Protein AF-A0A7V2ICQ8-F1 (afdb_monomer)

Nearest PDB structures (foldseek):
  8wki-assembly1_w  TM=7.308E-01  e=1.910E-14  Salmonella enterica subsp. enterica serovar Typhimurium str. LT2
  7nvg-assembly1_l2  TM=7.546E-01  e=3.759E-14  Salmonella enterica subsp. enterica serovar Typhimurium
  7nvg-assembly1_q2  TM=7.175E-01  e=5.114E-14  Salmonella enterica subsp. enterica serovar Typhimurium
  7cgo-assembly1_R  TM=7.207E-01  e=1.752E-13  Salmonella enterica subsp. enterica serovar Typhimurium str. LT2
  7cbm-assembly1_S  TM=7.337E-01  e=1.817E-12  Salmonella enterica subsp. enterica serovar Typhimurium str. LT2

Secondary structure (DSSP, 8-state):
-HHHHHHHHHHHHHHHHHHHHHHHHHHHTTTSTT---EEE--HHHHHHHTS---TT-TT-PPP------EEE------EEE---TTBEEEESS-EEEEEEBTEEEEE---BEEE-TTSBEEETTSPBBBBTTSSB-B--SSS-EEE-TTSEEEETTEEEEEB-EE---GGGEEE-STTEEEEPTT--------EEEETEEEPPS--HHHHHHHHHHHHHHHHHHHHHHHHHHHHHHHHHHHHHHHHSS--

Mean predicted aligned error: 10.15 Å

Sequence (250 aa):
MLTVGWAFAASAMHRQAERLDAIAHNLANAATTGFKAAGVAFDALLASAIVPASLGDAGGAPPRVLAARTAIDLRPGPILATGRPLDAAIEGPGFFVVAGPRGPELTRAGAFTRDAQGRLVTLDGLPVLGEDRQPVALPPAGEVRLAADGAVLGDGAPVARLLLVDVPVGRLRRTEAARFRPAPGTALGPAPVRLIPGALEGANVNPVLALVELIDALRIYEAAQRAVRQIDDTVGRAIHDVGRLTGGSA

Foldseek 3Di:
DVVLVVVVLVLVLVVLVVLLVQLVLLLVQQFPFQFWGFAQPPPVVVVLVPPPPPPPDPPDDRRPSPPRDRFTHPPFFDKFFQQDQQAKAWDDAKFWWWQDPVGIKTFRWRQWDADPQQFIADPVRTFTAFQVRDGHHHDPDADWGAAFQQFIDGNRHGDTGTQMAGDDRVQWDDDDGRMTDGHPPDDRHHDRITMDGSITTGYPGDNVVSVVSSVVSVVVSVVSVVVVVVVVVVVVVVVVVVVVVVVPDD

Solvent-accessible surface area (backbone atoms only — not comparable to full-atom values): 13824 Å² total; per-residue (Å²): 111,71,72,57,55,52,50,52,51,51,52,53,52,49,54,47,49,54,50,45,51,34,36,51,53,32,45,77,34,28,83,35,53,20,19,56,31,55,39,78,54,61,74,65,55,58,62,60,69,65,52,73,77,71,92,79,62,102,74,75,70,75,82,80,79,74,76,74,58,71,35,73,44,80,67,81,35,58,75,44,81,69,72,41,43,52,21,30,16,69,56,75,74,56,28,45,35,27,54,42,100,89,46,72,28,35,26,42,50,27,57,44,45,74,48,99,86,33,28,38,15,37,85,87,66,36,33,31,24,19,71,87,72,41,68,33,69,48,72,96,67,75,59,58,35,48,39,44,79,37,34,33,23,46,75,82,43,79,73,48,40,53,25,30,29,68,76,62,67,94,42,54,39,81,73,55,95,42,29,27,32,66,42,90,91,63,82,86,53,81,42,101,42,40,37,41,52,18,16,33,26,31,20,53,38,58,52,70,60,33,50,52,52,41,52,53,45,47,53,51,48,53,51,51,52,51,51,53,51,52,50,50,56,51,52,53,49,55,52,52,56,54,54,56,68,69,71,70,81,124

Radius of gyration: 25.82 Å; Cα contacts (8 Å, |Δi|>4): 438; chains: 1; bounding box: 77×41×71 Å

Structure (mmCIF, N/CA/C/O backbone):
data_AF-A0A7V2ICQ8-F1
#
_entry.id   AF-A0A7V2ICQ8-F1
#
loop_
_atom_site.group_PDB
_atom_site.id
_atom_site.type_symbol
_atom_site.label_atom_id
_atom_site.label_alt_id
_atom_site.label_comp_id
_atom_site.label_asym_id
_atom_site.label_entity_id
_atom_site.label_seq_id
_atom_site.pdbx_PDB_ins_code
_atom_site.Cartn_x
_atom_site.Cartn_y
_atom_site.Cartn_z
_atom_site.occupancy
_atom_site.B_iso_or_equiv
_atom_site.auth_seq_id
_atom_site.auth_comp_id
_atom_site.auth_asym_id
_atom_site.auth_atom_id
_atom_site.pdbx_PDB_model_num
ATOM 1 N N . MET A 1 1 ? 27.427 15.909 -35.708 1.00 45.38 1 MET A N 1
ATOM 2 C CA . MET A 1 1 ? 26.686 14.642 -35.923 1.00 45.38 1 MET A CA 1
ATOM 3 C C . MET A 1 1 ? 27.074 13.543 -34.928 1.00 45.38 1 MET A C 1
ATOM 5 O O . MET A 1 1 ? 26.168 12.964 -34.348 1.00 45.38 1 MET A O 1
ATOM 9 N N . LEU A 1 2 ? 28.364 13.285 -34.659 1.00 50.66 2 LEU A N 1
ATOM 10 C CA . LEU A 1 2 ? 28.815 12.224 -33.729 1.00 50.66 2 LEU A CA 1
ATOM 11 C C . LEU A 1 2 ? 28.329 12.384 -32.272 1.00 50.66 2 LEU A C 1
ATOM 13 O O . LEU A 1 2 ? 27.875 11.419 -31.667 1.00 50.66 2 LEU A O 1
ATOM 17 N N . THR A 1 3 ? 28.331 13.607 -31.736 1.00 54.56 3 THR A N 1
ATOM 18 C CA . THR A 1 3 ? 27.832 13.915 -30.379 1.00 54.56 3 THR A CA 1
ATOM 19 C C . THR A 1 3 ? 26.330 13.681 -30.219 1.00 54.56 3 THR A C 1
ATOM 21 O O . THR A 1 3 ? 25.869 13.282 -29.154 1.00 54.56 3 THR A O 1
ATOM 24 N N . VAL A 1 4 ? 25.566 13.883 -31.294 1.00 57.19 4 VAL A N 1
ATOM 25 C CA . VAL A 1 4 ? 24.113 13.691 -31.311 1.00 57.19 4 VAL A CA 1
ATOM 26 C C . VAL A 1 4 ? 23.770 12.196 -31.287 1.00 57.19 4 VAL A C 1
ATOM 28 O O . VAL A 1 4 ? 22.923 11.786 -30.500 1.00 57.19 4 VAL A O 1
ATOM 31 N N . GLY A 1 5 ? 24.475 11.362 -32.065 1.00 60.75 5 GLY A N 1
ATOM 32 C CA . GLY A 1 5 ? 24.283 9.903 -32.067 1.00 60.75 5 GLY A CA 1
ATOM 33 C C . GLY A 1 5 ? 24.596 9.244 -30.718 1.00 60.75 5 GLY A C 1
ATOM 34 O O . GLY A 1 5 ? 23.808 8.436 -30.228 1.00 60.75 5 GLY A O 1
ATOM 35 N N . TRP A 1 6 ? 25.691 9.654 -30.072 1.00 66.44 6 TRP A N 1
ATOM 36 C CA . TRP A 1 6 ? 26.054 9.202 -28.723 1.00 66.44 6 TRP A CA 1
ATOM 37 C C . TRP A 1 6 ? 25.036 9.645 -27.660 1.00 66.44 6 TRP A C 1
ATOM 39 O O . TRP A 1 6 ? 24.640 8.843 -26.816 1.00 66.44 6 TRP A O 1
ATOM 49 N N . ALA A 1 7 ? 24.544 10.888 -27.727 1.00 66.81 7 ALA A N 1
ATOM 50 C CA . ALA A 1 7 ? 23.515 11.387 -26.813 1.00 66.81 7 ALA A CA 1
ATOM 51 C C . ALA A 1 7 ? 22.184 10.627 -26.955 1.00 66.81 7 ALA A C 1
ATOM 53 O O . ALA A 1 7 ? 21.539 10.315 -25.951 1.00 66.81 7 ALA A O 1
ATOM 54 N N . PHE A 1 8 ? 21.786 10.276 -28.183 1.00 68.81 8 PHE A N 1
ATOM 55 C CA . PHE A 1 8 ? 20.618 9.428 -28.429 1.00 68.81 8 PHE A CA 1
ATOM 56 C C . PHE A 1 8 ? 20.800 8.015 -27.865 1.00 68.81 8 PHE A C 1
ATOM 58 O O . PHE A 1 8 ? 19.900 7.519 -27.184 1.00 68.81 8 PHE A O 1
ATOM 65 N N . ALA A 1 9 ? 21.957 7.387 -28.096 1.00 69.75 9 ALA A N 1
ATOM 66 C CA . ALA A 1 9 ? 22.265 6.057 -27.571 1.00 69.75 9 ALA A CA 1
ATOM 67 C C . ALA A 1 9 ? 22.290 6.037 -26.032 1.00 69.75 9 ALA A C 1
ATOM 69 O O . ALA A 1 9 ? 21.641 5.189 -25.418 1.00 69.75 9 ALA A O 1
ATOM 70 N N . ALA A 1 10 ? 22.942 7.020 -25.404 1.00 73.50 10 ALA A N 1
ATOM 71 C CA . ALA A 1 10 ? 22.990 7.164 -23.949 1.00 73.50 10 ALA A CA 1
ATOM 72 C C . ALA A 1 10 ? 21.592 7.376 -23.345 1.00 73.50 10 ALA A C 1
ATOM 74 O O . ALA A 1 10 ? 21.234 6.737 -22.357 1.00 73.50 10 ALA A O 1
ATOM 75 N N . SER A 1 11 ? 20.760 8.206 -23.980 1.00 73.81 11 SER A N 1
ATOM 76 C CA . SER A 1 11 ? 19.376 8.444 -23.546 1.00 73.81 11 SER A CA 1
ATOM 77 C C . SER A 1 11 ? 18.497 7.200 -23.699 1.00 73.81 11 SER A C 1
ATOM 79 O O . SER A 1 11 ? 17.649 6.923 -22.852 1.00 73.81 11 SER A O 1
ATOM 81 N N . ALA A 1 12 ? 18.685 6.423 -24.769 1.00 73.75 12 ALA A N 1
ATOM 82 C CA . ALA A 1 12 ? 17.980 5.161 -24.972 1.00 73.75 12 ALA A CA 1
ATOM 83 C C . ALA A 1 12 ? 18.378 4.113 -23.921 1.00 73.75 12 ALA A C 1
ATOM 85 O O . ALA A 1 12 ? 17.499 3.485 -23.333 1.00 73.75 12 ALA A O 1
ATOM 86 N N . MET A 1 13 ? 19.675 3.978 -23.631 1.00 78.50 13 MET A N 1
ATOM 87 C CA . MET A 1 13 ? 20.171 3.093 -22.573 1.00 78.50 13 MET A CA 1
ATOM 88 C C . MET A 1 13 ? 19.678 3.509 -21.188 1.00 78.50 13 MET A C 1
ATOM 90 O O . MET A 1 13 ? 19.287 2.647 -20.406 1.00 78.50 13 MET A O 1
ATOM 94 N N . HIS A 1 14 ? 19.655 4.810 -20.894 1.00 80.56 14 HIS A N 1
ATOM 95 C CA . HIS A 1 14 ? 19.148 5.323 -19.624 1.00 80.56 14 HIS A CA 1
ATOM 96 C C . HIS A 1 14 ? 17.669 4.974 -19.424 1.00 80.56 14 HIS A C 1
ATOM 98 O O . HIS A 1 14 ? 17.311 4.415 -18.395 1.00 80.56 14 HIS A O 1
ATOM 104 N N . ARG A 1 15 ? 16.825 5.179 -20.442 1.00 77.06 15 ARG A N 1
ATOM 105 C CA . ARG A 1 15 ? 15.405 4.783 -20.382 1.00 77.06 15 ARG A CA 1
ATOM 106 C C . ARG A 1 15 ? 15.214 3.277 -20.228 1.00 77.06 15 ARG A C 1
ATOM 108 O O . ARG A 1 15 ? 14.290 2.838 -19.549 1.00 77.06 15 ARG A O 1
ATOM 115 N N . GLN A 1 16 ? 16.071 2.479 -20.860 1.00 81.94 16 GLN A N 1
ATOM 116 C CA . GLN A 1 16 ? 16.021 1.030 -20.696 1.00 81.94 16 GLN A CA 1
ATOM 117 C C . GLN A 1 16 ? 16.410 0.612 -19.272 1.00 81.94 16 GLN A C 1
ATOM 119 O O . GLN A 1 16 ? 15.789 -0.299 -18.729 1.00 81.94 16 GLN A O 1
ATOM 124 N N . ALA A 1 17 ? 17.374 1.298 -18.653 1.00 83.44 17 ALA A N 1
ATOM 125 C CA . ALA A 1 17 ? 17.716 1.104 -17.246 1.00 83.44 17 ALA A CA 1
ATOM 126 C C . ALA A 1 17 ? 16.549 1.495 -16.321 1.00 83.44 17 ALA A C 1
ATOM 128 O O . ALA A 1 17 ? 16.153 0.692 -15.487 1.00 83.44 17 ALA A O 1
ATOM 129 N N . GLU A 1 18 ? 15.902 2.646 -16.540 1.00 83.69 18 GLU A N 1
ATOM 130 C CA . GLU A 1 18 ? 14.709 3.043 -15.771 1.00 83.69 18 GLU A CA 1
ATOM 131 C C . GLU A 1 18 ? 13.569 2.016 -15.889 1.00 83.69 18 GLU A C 1
ATOM 133 O O . GLU A 1 18 ? 12.876 1.716 -14.914 1.00 83.69 18 GLU A O 1
ATOM 138 N N . ARG A 1 19 ? 13.369 1.450 -17.087 1.00 83.44 19 ARG A N 1
ATOM 139 C CA . ARG A 1 19 ? 12.388 0.380 -17.309 1.00 83.44 19 ARG A CA 1
ATOM 140 C C . ARG A 1 19 ? 12.758 -0.889 -16.543 1.00 83.44 19 ARG A C 1
ATOM 142 O O . ARG A 1 19 ? 11.877 -1.489 -15.932 1.00 83.44 19 ARG A O 1
ATOM 149 N N . LEU A 1 20 ? 14.026 -1.297 -16.587 1.00 87.44 20 LEU A N 1
ATOM 150 C CA . LEU A 1 20 ? 14.530 -2.439 -15.823 1.00 87.44 20 LEU A CA 1
ATOM 151 C C . LEU A 1 20 ? 14.295 -2.247 -14.324 1.00 87.44 20 LEU A C 1
ATOM 153 O O . LEU A 1 20 ? 13.741 -3.139 -13.682 1.00 87.44 20 LEU A O 1
ATOM 157 N N . ASP A 1 21 ? 14.626 -1.070 -13.799 1.00 87.00 21 ASP A N 1
ATOM 158 C CA . ASP A 1 21 ? 14.436 -0.725 -12.391 1.00 87.00 21 ASP A CA 1
ATOM 159 C C . ASP A 1 21 ? 12.955 -0.772 -11.996 1.00 87.00 21 ASP A C 1
ATOM 161 O O . ASP A 1 21 ? 12.608 -1.322 -10.950 1.00 87.00 21 ASP A O 1
ATOM 165 N N . ALA A 1 22 ? 12.056 -0.262 -12.845 1.00 86.50 22 ALA A N 1
ATOM 166 C CA . ALA A 1 22 ? 10.616 -0.314 -12.596 1.00 86.50 22 ALA A CA 1
ATOM 167 C C . ALA A 1 22 ? 10.082 -1.757 -12.546 1.00 86.50 22 ALA A C 1
ATOM 169 O O . ALA A 1 22 ? 9.317 -2.098 -11.641 1.00 86.50 22 ALA A O 1
ATOM 170 N N . ILE A 1 23 ? 10.501 -2.619 -13.479 1.00 87.75 23 ILE A N 1
ATOM 171 C CA . ILE A 1 23 ? 10.084 -4.029 -13.509 1.00 87.75 23 ILE A CA 1
ATOM 172 C C . ILE A 1 23 ? 10.651 -4.780 -12.299 1.00 87.75 23 ILE A C 1
ATOM 174 O O . ILE A 1 23 ? 9.912 -5.496 -11.623 1.00 87.75 23 ILE A O 1
ATOM 178 N N . ALA A 1 24 ? 11.934 -4.585 -11.984 1.00 89.94 24 ALA A N 1
ATOM 179 C CA . ALA A 1 24 ? 12.574 -5.193 -10.821 1.00 89.94 24 ALA A CA 1
ATOM 180 C C . ALA A 1 24 ? 11.885 -4.766 -9.517 1.00 89.94 24 ALA A C 1
ATOM 182 O O . ALA A 1 24 ? 11.598 -5.604 -8.661 1.00 89.94 24 ALA A O 1
ATOM 183 N N . HIS A 1 25 ? 11.544 -3.481 -9.389 1.00 89.31 25 HIS A N 1
ATOM 184 C CA . HIS A 1 25 ? 10.807 -2.959 -8.243 1.00 89.31 25 HIS A CA 1
ATOM 185 C C . HIS A 1 25 ? 9.403 -3.567 -8.126 1.00 89.31 25 HIS A C 1
ATOM 187 O O . HIS A 1 25 ? 8.989 -3.935 -7.025 1.00 89.31 25 HIS A O 1
ATOM 193 N N . ASN A 1 26 ? 8.684 -3.712 -9.243 1.00 91.31 26 ASN A N 1
ATOM 194 C CA . ASN A 1 26 ? 7.378 -4.371 -9.267 1.00 91.31 26 ASN A CA 1
ATOM 195 C C . ASN A 1 26 ? 7.484 -5.834 -8.834 1.00 91.31 26 ASN A C 1
ATOM 197 O O . ASN A 1 26 ? 6.716 -6.273 -7.983 1.00 91.31 26 ASN A O 1
ATOM 201 N N . LEU A 1 27 ? 8.452 -6.572 -9.381 1.00 91.44 27 LEU A N 1
ATOM 202 C CA . LEU A 1 27 ? 8.678 -7.977 -9.057 1.00 91.44 27 LEU A CA 1
ATOM 203 C C . LEU A 1 27 ? 9.023 -8.170 -7.575 1.00 91.44 27 LEU A C 1
ATOM 205 O O . LEU A 1 27 ? 8.429 -9.021 -6.917 1.00 91.44 27 LEU A O 1
ATOM 209 N N . ALA A 1 28 ? 9.922 -7.344 -7.033 1.00 91.31 28 ALA A N 1
ATOM 210 C CA . ALA A 1 28 ? 10.310 -7.387 -5.624 1.00 91.31 28 ALA A CA 1
ATOM 211 C C . ALA A 1 28 ? 9.129 -7.133 -4.671 1.00 91.31 28 ALA A C 1
ATOM 213 O O . ALA A 1 28 ? 9.138 -7.611 -3.541 1.00 91.31 28 ALA A O 1
ATOM 214 N N . ASN A 1 29 ? 8.105 -6.408 -5.130 1.00 91.44 29 ASN A N 1
ATOM 215 C CA . ASN A 1 29 ? 6.920 -6.072 -4.345 1.00 91.44 29 ASN A CA 1
ATOM 216 C C . ASN A 1 29 ? 5.650 -6.814 -4.791 1.00 91.44 29 ASN A C 1
ATOM 218 O O . ASN A 1 29 ? 4.554 -6.469 -4.353 1.00 91.44 29 ASN A O 1
ATOM 222 N N . ALA A 1 30 ? 5.766 -7.851 -5.625 1.00 91.31 30 ALA A N 1
ATOM 223 C CA . ALA A 1 30 ? 4.610 -8.597 -6.128 1.00 91.31 30 ALA A CA 1
ATOM 224 C C . ALA A 1 30 ? 3.848 -9.361 -5.027 1.00 91.31 30 ALA A C 1
ATOM 226 O O . ALA A 1 30 ? 2.682 -9.698 -5.205 1.00 91.31 30 ALA A O 1
ATOM 227 N N . ALA A 1 31 ? 4.487 -9.609 -3.880 1.00 89.88 31 ALA A N 1
ATOM 228 C CA . ALA A 1 31 ? 3.857 -10.194 -2.695 1.00 89.88 31 ALA A CA 1
ATOM 229 C C . ALA A 1 31 ? 3.490 -9.150 -1.621 1.00 89.88 31 ALA A C 1
ATOM 231 O O . ALA A 1 31 ? 2.945 -9.505 -0.578 1.00 89.88 31 ALA A O 1
ATOM 232 N N . THR A 1 32 ? 3.785 -7.867 -1.850 1.00 91.50 32 THR A N 1
ATOM 233 C CA . THR A 1 32 ? 3.549 -6.804 -0.869 1.00 91.50 32 THR A CA 1
ATOM 234 C C . THR A 1 32 ? 2.087 -6.366 -0.910 1.00 91.50 32 THR A C 1
ATOM 236 O O . THR A 1 32 ? 1.594 -5.864 -1.922 1.00 91.50 32 THR A O 1
ATOM 239 N N . THR A 1 33 ? 1.388 -6.516 0.215 1.00 92.38 33 THR A N 1
ATOM 240 C CA . THR A 1 33 ? 0.003 -6.061 0.389 1.00 92.38 33 THR A CA 1
ATOM 241 C C . THR A 1 33 ? -0.148 -4.583 0.024 1.00 92.38 33 THR A C 1
ATOM 243 O O . THR A 1 33 ? 0.637 -3.737 0.449 1.00 92.38 33 THR A O 1
ATOM 246 N N . GLY A 1 34 ? -1.169 -4.259 -0.765 1.00 91.38 34 GLY A N 1
ATOM 247 C CA . GLY A 1 34 ? -1.486 -2.902 -1.197 1.00 91.38 34 GLY A CA 1
ATOM 248 C C . GLY A 1 34 ? -0.493 -2.308 -2.198 1.00 91.38 34 GLY A C 1
ATOM 249 O O . GLY A 1 34 ? -0.589 -1.123 -2.521 1.00 91.38 34 GLY A O 1
ATOM 250 N N . PHE A 1 35 ? 0.473 -3.078 -2.705 1.00 93.94 35 PHE A N 1
ATOM 251 C CA . PHE A 1 35 ? 1.416 -2.547 -3.677 1.00 93.94 35 PHE A CA 1
ATOM 252 C C . PHE A 1 35 ? 0.734 -2.246 -5.017 1.00 93.94 35 PHE A C 1
ATOM 254 O O . PHE A 1 35 ? -0.009 -3.053 -5.576 1.00 93.94 35 PHE A O 1
ATOM 261 N N . LYS A 1 36 ? 1.022 -1.055 -5.544 1.00 92.62 36 LYS A N 1
ATOM 262 C CA . LYS A 1 36 ? 0.589 -0.611 -6.870 1.00 92.62 36 LYS A CA 1
ATOM 263 C C . LYS A 1 36 ? 1.768 -0.607 -7.817 1.00 92.62 36 LYS A C 1
ATOM 265 O O . LYS A 1 36 ? 2.793 -0.032 -7.467 1.00 92.62 36 LYS A O 1
ATOM 270 N N . ALA A 1 37 ? 1.619 -1.194 -8.993 1.00 89.25 37 ALA A N 1
ATOM 271 C CA . ALA A 1 37 ? 2.664 -1.300 -9.988 1.00 89.25 37 ALA A CA 1
ATOM 272 C C . ALA A 1 37 ? 3.134 0.087 -10.434 1.00 89.25 37 ALA A C 1
ATOM 274 O O . ALA A 1 37 ? 2.356 1.036 -10.581 1.00 89.25 37 ALA A O 1
ATOM 275 N N . ALA A 1 38 ? 4.437 0.199 -10.634 1.00 83.56 38 ALA A N 1
ATOM 276 C CA . ALA A 1 38 ? 5.059 1.287 -11.353 1.00 83.56 38 ALA A CA 1
ATOM 277 C C . ALA A 1 38 ? 4.999 0.957 -12.854 1.00 83.56 38 ALA A C 1
ATOM 279 O O . ALA A 1 38 ? 5.623 0.003 -13.312 1.00 83.56 38 ALA A O 1
ATOM 280 N N . GLY A 1 39 ? 4.216 1.715 -13.614 1.00 71.12 39 GLY A N 1
ATOM 281 C CA . GLY A 1 39 ? 4.184 1.657 -15.070 1.00 71.12 39 GLY A CA 1
ATOM 282 C C . GLY A 1 39 ? 5.167 2.650 -15.688 1.00 71.12 39 GLY A C 1
ATOM 283 O O . GLY A 1 39 ? 5.411 3.729 -15.147 1.00 71.12 39 GLY A O 1
ATOM 284 N N . VAL A 1 40 ? 5.702 2.325 -16.861 1.00 56.00 40 VAL A N 1
ATOM 285 C CA . VAL A 1 40 ? 6.386 3.306 -17.711 1.00 56.00 40 VAL A CA 1
ATOM 286 C C . VAL A 1 40 ? 5.321 3.910 -18.622 1.00 56.00 40 VAL A C 1
ATOM 288 O O . VAL A 1 40 ? 4.799 3.216 -19.490 1.00 56.00 40 VAL A O 1
ATOM 291 N N . ALA A 1 41 ? 4.951 5.178 -18.417 1.00 51.03 41 ALA A N 1
ATOM 292 C CA . ALA A 1 41 ? 4.029 5.863 -19.321 1.00 51.03 41 ALA A CA 1
ATOM 293 C C . ALA A 1 41 ? 4.712 6.061 -20.685 1.00 51.03 41 ALA A C 1
ATOM 295 O O . ALA A 1 41 ? 5.458 7.018 -20.889 1.00 51.03 41 ALA A O 1
ATOM 296 N N . PHE A 1 42 ? 4.488 5.127 -21.609 1.00 44.47 42 PHE A N 1
ATOM 297 C CA . PHE A 1 42 ? 5.054 5.170 -22.959 1.00 44.47 42 PHE A CA 1
ATOM 298 C C . PHE A 1 42 ? 4.351 6.204 -23.861 1.00 44.47 42 PHE A C 1
ATOM 300 O O . PHE A 1 42 ? 4.954 6.692 -24.818 1.00 44.47 42 PHE A O 1
ATOM 307 N N . ASP A 1 43 ? 3.123 6.602 -23.514 1.00 39.75 43 ASP A N 1
ATOM 308 C CA . ASP A 1 43 ? 2.257 7.435 -24.362 1.00 39.75 43 ASP A CA 1
ATOM 309 C C . ASP A 1 43 ? 2.779 8.862 -24.593 1.00 39.75 43 ASP A C 1
ATOM 311 O O . ASP A 1 43 ? 2.554 9.445 -25.652 1.00 39.75 43 ASP A O 1
ATOM 315 N N . ALA A 1 44 ? 3.538 9.433 -23.653 1.00 36.84 44 ALA A N 1
ATOM 316 C CA . ALA A 1 44 ? 4.051 10.797 -23.807 1.00 36.84 44 ALA A CA 1
ATOM 317 C C . ALA A 1 44 ? 5.282 10.882 -24.729 1.00 36.84 44 ALA A C 1
ATOM 319 O O . ALA A 1 44 ? 5.525 11.920 -25.341 1.00 36.84 44 ALA A O 1
ATOM 320 N N . LEU A 1 45 ? 6.058 9.799 -24.840 1.00 38.28 45 LEU A N 1
ATOM 321 C CA . LEU A 1 45 ? 7.343 9.812 -25.541 1.00 38.28 45 LEU A CA 1
ATOM 322 C C . LEU A 1 45 ? 7.202 9.642 -27.051 1.00 38.28 45 LEU A C 1
ATOM 324 O O . LEU A 1 45 ? 7.985 10.235 -27.791 1.00 38.28 45 LEU A O 1
ATOM 328 N N . LEU A 1 46 ? 6.205 8.883 -27.515 1.00 36.94 46 LEU A N 1
ATOM 329 C CA . LEU A 1 46 ? 5.947 8.741 -28.947 1.00 36.94 46 LEU A CA 1
ATOM 330 C C . LEU A 1 46 ? 5.350 10.039 -29.515 1.00 36.94 46 LEU A C 1
ATOM 332 O O . LEU A 1 46 ? 5.822 10.527 -30.535 1.00 36.94 46 LEU A O 1
ATOM 336 N N . ALA A 1 47 ? 4.425 10.682 -28.794 1.00 34.38 47 ALA A N 1
ATOM 337 C CA . ALA A 1 47 ? 3.870 11.978 -29.192 1.00 34.38 47 ALA A CA 1
ATOM 338 C C . ALA A 1 47 ? 4.923 13.106 -29.210 1.00 34.38 47 ALA A C 1
ATOM 340 O O . ALA A 1 47 ? 4.888 13.960 -30.092 1.00 34.38 47 ALA A O 1
ATOM 341 N N . SER A 1 48 ? 5.898 13.100 -28.289 1.00 38.09 48 SER A N 1
ATOM 342 C CA . SER A 1 48 ? 6.984 14.093 -28.280 1.00 38.09 48 SER A CA 1
ATOM 343 C C . SER A 1 48 ? 8.129 13.786 -29.245 1.00 38.09 48 SER A C 1
ATOM 345 O O . SER A 1 48 ? 8.819 14.704 -29.676 1.00 38.09 48 SER A O 1
ATOM 347 N N . ALA A 1 49 ? 8.362 12.509 -29.569 1.00 40.72 49 ALA A N 1
ATOM 348 C CA . ALA A 1 49 ? 9.332 12.105 -30.589 1.00 40.72 49 ALA A CA 1
ATOM 349 C C . ALA A 1 49 ? 8.795 12.320 -32.016 1.00 40.72 49 ALA A C 1
ATOM 351 O O . ALA A 1 49 ? 9.586 12.416 -32.949 1.00 40.72 49 ALA A O 1
ATOM 352 N N . ILE A 1 50 ? 7.467 12.428 -32.172 1.00 35.47 50 ILE A N 1
ATOM 353 C CA . ILE A 1 50 ? 6.769 12.765 -33.423 1.00 35.47 50 ILE A CA 1
ATOM 354 C C . ILE A 1 50 ? 6.388 14.260 -33.472 1.00 35.47 50 ILE A C 1
ATOM 356 O O . ILE A 1 50 ? 5.582 14.670 -34.298 1.00 35.47 50 ILE A O 1
ATOM 360 N N . VAL A 1 51 ? 6.980 15.130 -32.646 1.00 33.50 51 VAL A N 1
ATOM 361 C CA . VAL A 1 51 ? 7.101 16.531 -33.076 1.00 33.50 51 VAL A CA 1
ATOM 362 C C . VAL A 1 51 ? 8.296 16.538 -34.021 1.00 33.50 51 VAL A C 1
ATOM 364 O O . VAL A 1 51 ? 9.421 16.363 -33.543 1.00 33.50 51 VAL A O 1
ATOM 367 N N . PRO A 1 52 ? 8.108 16.676 -35.348 1.00 33.91 52 PRO A N 1
ATOM 368 C CA . PRO A 1 52 ? 9.248 16.825 -36.225 1.00 33.91 52 PRO A CA 1
ATOM 369 C C . PRO A 1 52 ? 9.960 18.082 -35.741 1.00 33.91 52 PRO A C 1
ATOM 371 O O . PRO A 1 52 ? 9.351 19.152 -35.661 1.00 33.91 52 PRO A O 1
ATOM 374 N N . ALA A 1 53 ? 11.238 17.959 -35.388 1.00 38.41 53 ALA A N 1
ATOM 375 C CA . ALA A 1 53 ? 12.103 19.120 -35.402 1.00 38.41 53 ALA A CA 1
ATOM 376 C C . ALA A 1 53 ? 11.923 19.730 -36.794 1.00 38.41 53 ALA A C 1
ATOM 378 O O . ALA A 1 53 ? 12.279 19.100 -37.790 1.00 38.41 53 ALA A O 1
ATOM 379 N N . SER A 1 54 ? 11.261 20.887 -36.861 1.00 33.59 54 SER A N 1
ATOM 380 C CA . SER A 1 54 ? 11.192 21.684 -38.075 1.00 33.59 54 SER A CA 1
ATOM 381 C C . SER A 1 54 ? 12.624 21.806 -38.585 1.00 33.59 54 SER A C 1
ATOM 383 O O . SER A 1 54 ? 13.482 22.382 -37.912 1.00 33.59 54 SER A O 1
ATOM 385 N N . LEU A 1 55 ? 12.903 21.158 -39.716 1.00 38.31 55 LEU A N 1
ATOM 386 C CA . LEU A 1 55 ? 14.167 21.230 -40.438 1.00 38.31 55 LEU A CA 1
ATOM 387 C C . LEU A 1 55 ? 14.276 22.642 -41.026 1.00 38.31 55 LEU A C 1
ATOM 389 O O . LEU A 1 55 ? 14.059 22.835 -42.218 1.00 38.31 55 LEU A O 1
ATOM 393 N N . GLY A 1 56 ? 14.512 23.638 -40.173 1.00 35.41 56 GLY A N 1
ATOM 394 C CA . GLY A 1 56 ? 14.417 25.038 -40.574 1.00 35.41 56 GLY A CA 1
ATOM 395 C C . GLY A 1 56 ? 15.286 26.025 -39.806 1.00 35.41 56 GLY A C 1
ATOM 396 O O . GLY A 1 56 ? 15.583 27.064 -40.376 1.00 35.41 56 GLY A O 1
ATOM 397 N N . ASP A 1 57 ? 15.755 25.724 -38.590 1.00 32.81 57 ASP A N 1
ATOM 398 C CA . ASP A 1 57 ? 16.584 26.684 -37.849 1.00 32.81 57 ASP A CA 1
ATOM 399 C C . ASP A 1 57 ? 17.910 26.084 -37.380 1.00 32.81 57 ASP A C 1
ATOM 401 O O . ASP A 1 57 ? 17.981 25.143 -36.581 1.00 32.81 57 ASP A O 1
ATOM 405 N N . ALA A 1 58 ? 18.989 26.664 -37.904 1.00 39.38 58 ALA A N 1
ATOM 406 C CA . ALA A 1 58 ? 20.375 26.396 -37.559 1.00 39.38 58 ALA A CA 1
ATOM 407 C C . ALA A 1 58 ? 20.688 26.925 -36.145 1.00 39.38 58 ALA A C 1
ATOM 409 O O . ALA A 1 58 ? 21.379 27.921 -35.965 1.00 39.38 58 ALA A O 1
ATOM 410 N N . GLY A 1 59 ? 20.159 26.241 -35.131 1.00 37.59 59 GLY A N 1
ATOM 411 C CA . GLY A 1 59 ? 20.403 26.529 -33.713 1.00 37.59 59 GLY A CA 1
ATOM 412 C C . GLY A 1 59 ? 19.914 25.429 -32.765 1.00 37.59 59 GLY A C 1
ATOM 413 O O . GLY A 1 59 ? 19.707 25.686 -31.582 1.00 37.59 59 GLY A O 1
ATOM 414 N N . GLY A 1 60 ? 19.682 24.218 -33.286 1.00 33.72 60 GLY A N 1
ATOM 415 C CA . GLY A 1 60 ? 18.954 23.140 -32.616 1.00 33.72 60 GLY A CA 1
ATOM 416 C C . GLY A 1 60 ? 19.515 22.761 -31.246 1.00 33.72 60 GLY A C 1
ATOM 417 O O . GLY A 1 60 ? 20.535 22.078 -31.143 1.00 33.72 60 GLY A O 1
ATOM 418 N N . ALA A 1 61 ? 18.798 23.155 -30.192 1.00 35.88 61 ALA A N 1
ATOM 419 C CA . ALA A 1 61 ? 18.941 22.568 -28.869 1.00 35.88 61 ALA A CA 1
ATOM 420 C C . ALA A 1 61 ? 18.823 21.033 -28.976 1.00 35.88 61 ALA A C 1
ATOM 422 O O . ALA A 1 61 ? 18.004 20.544 -29.764 1.00 35.88 61 ALA A O 1
ATOM 423 N N . PRO A 1 62 ? 19.616 20.257 -28.212 1.00 37.94 62 PRO A N 1
ATOM 424 C CA . PRO A 1 62 ? 19.499 18.806 -28.226 1.00 37.94 62 PRO A CA 1
ATOM 425 C C . PRO A 1 62 ? 18.052 18.408 -27.896 1.00 37.94 62 PRO A C 1
ATOM 427 O O . PRO A 1 62 ? 17.400 19.095 -27.100 1.00 37.94 62 PRO A O 1
ATOM 430 N N . PRO A 1 63 ? 17.532 17.321 -28.494 1.00 41.41 63 PRO A N 1
ATOM 431 C CA . PRO A 1 63 ? 16.180 16.854 -28.220 1.00 41.41 63 PRO A CA 1
ATOM 432 C C . PRO A 1 63 ? 16.011 16.726 -26.708 1.00 41.41 63 PRO A C 1
ATOM 434 O O . PRO A 1 63 ? 16.768 16.007 -26.055 1.00 41.41 63 PRO A O 1
ATOM 437 N N . ARG A 1 64 ? 15.049 17.467 -26.139 1.00 38.59 64 ARG A N 1
ATOM 438 C CA . ARG A 1 64 ? 14.697 17.333 -24.723 1.00 38.59 64 ARG A CA 1
ATOM 439 C C . ARG A 1 64 ? 14.289 15.885 -24.509 1.00 38.59 64 ARG A C 1
ATOM 441 O O . ARG A 1 64 ? 13.210 15.470 -24.922 1.00 38.59 64 ARG A O 1
ATOM 448 N N . VAL A 1 65 ? 15.164 15.132 -23.856 1.00 40.75 65 VAL A N 1
ATOM 449 C CA . VAL A 1 65 ? 14.851 13.824 -23.297 1.00 40.75 65 VAL A CA 1
ATOM 450 C C . VAL A 1 65 ? 13.800 14.089 -22.226 1.00 40.75 65 VAL A C 1
ATOM 452 O O . VAL A 1 65 ? 14.114 14.513 -21.116 1.00 40.75 65 VAL A O 1
ATOM 455 N N . LEU A 1 66 ? 12.523 13.970 -22.590 1.00 40.62 66 LEU A N 1
ATOM 456 C CA . LEU A 1 66 ? 11.443 14.035 -21.620 1.00 40.62 66 LEU A CA 1
ATOM 457 C C . LEU A 1 66 ? 11.608 12.819 -20.710 1.00 40.62 66 LEU A C 1
ATOM 459 O O . LEU A 1 66 ? 11.443 11.684 -21.153 1.00 40.62 66 LEU A O 1
ATOM 463 N N . ALA A 1 67 ? 12.002 13.072 -19.461 1.00 41.06 67 ALA A N 1
ATOM 464 C CA . ALA A 1 67 ? 12.099 12.055 -18.426 1.00 41.06 67 ALA A CA 1
ATOM 465 C C . ALA A 1 67 ? 10.783 11.270 -18.377 1.00 41.06 67 ALA A C 1
ATOM 467 O O . ALA A 1 67 ? 9.706 11.866 -18.231 1.00 41.06 67 ALA A O 1
ATOM 468 N N . ALA A 1 68 ? 10.862 9.949 -18.536 1.00 45.38 68 ALA A N 1
ATOM 469 C CA . ALA A 1 68 ? 9.704 9.087 -18.404 1.00 45.38 68 ALA A CA 1
ATOM 470 C C . ALA A 1 68 ? 9.220 9.197 -16.955 1.00 45.38 68 ALA A C 1
ATOM 472 O O . ALA A 1 68 ? 9.872 8.735 -16.024 1.00 45.38 68 ALA A O 1
ATOM 473 N N . ARG A 1 69 ? 8.079 9.854 -16.728 1.00 53.47 69 ARG A N 1
ATOM 474 C CA . ARG A 1 69 ? 7.456 9.810 -15.406 1.00 53.47 69 ARG A CA 1
ATOM 475 C C . ARG A 1 69 ? 6.945 8.392 -15.197 1.00 53.47 69 ARG A C 1
ATOM 477 O O . ARG A 1 69 ? 6.087 7.932 -15.949 1.00 53.47 69 ARG A O 1
ATOM 484 N N . THR A 1 70 ? 7.464 7.709 -14.183 1.00 61.19 70 THR A N 1
ATOM 485 C CA . THR A 1 70 ? 6.921 6.427 -13.741 1.00 61.19 70 THR A CA 1
ATOM 486 C C . THR A 1 70 ? 5.481 6.666 -13.286 1.00 61.19 70 THR A C 1
ATOM 488 O O . THR A 1 70 ? 5.233 7.389 -12.319 1.00 61.19 70 THR A O 1
ATOM 491 N N . ALA A 1 71 ? 4.520 6.131 -14.030 1.00 75.69 71 ALA A N 1
ATOM 492 C CA . ALA A 1 71 ? 3.110 6.219 -13.693 1.00 75.69 71 ALA A CA 1
ATOM 493 C C . ALA A 1 71 ? 2.789 5.200 -12.596 1.00 75.69 71 ALA A C 1
ATOM 495 O O . ALA A 1 71 ? 3.348 4.108 -12.566 1.00 75.69 71 ALA A O 1
ATOM 496 N N . ILE A 1 72 ? 1.894 5.546 -11.677 1.00 86.00 72 ILE A N 1
ATOM 497 C CA . ILE A 1 72 ? 1.396 4.601 -10.674 1.00 86.00 72 ILE A CA 1
ATOM 498 C C . ILE A 1 72 ? 0.113 3.985 -11.232 1.00 86.00 72 ILE A C 1
ATOM 500 O O . ILE A 1 72 ? -0.827 4.708 -11.553 1.00 86.00 72 ILE A O 1
ATOM 504 N N . ASP A 1 73 ? 0.055 2.663 -11.331 1.00 87.19 73 ASP A N 1
ATOM 505 C CA . ASP A 1 73 ? -1.162 1.962 -11.730 1.00 87.19 73 ASP A CA 1
ATOM 506 C C . ASP A 1 73 ? -2.063 1.732 -10.512 1.00 87.19 73 ASP A C 1
ATOM 508 O O . ASP A 1 73 ? -1.785 0.871 -9.678 1.00 87.19 73 ASP A O 1
ATOM 512 N N . LEU A 1 74 ? -3.146 2.505 -10.401 1.00 89.31 74 LEU A N 1
ATOM 513 C CA . LEU A 1 74 ? -4.100 2.409 -9.291 1.00 89.31 74 LEU A CA 1
ATOM 514 C C . LEU A 1 74 ? -5.186 1.342 -9.481 1.00 89.31 74 LEU A C 1
ATOM 516 O O . LEU A 1 74 ? -6.062 1.241 -8.619 1.00 89.31 74 LEU A O 1
ATOM 520 N N . ARG A 1 75 ? -5.145 0.527 -10.547 1.00 89.38 75 ARG A N 1
ATOM 521 C CA . ARG A 1 75 ? -6.092 -0.589 -10.706 1.00 89.38 75 ARG A CA 1
ATOM 522 C C . ARG A 1 75 ? -6.073 -1.486 -9.460 1.00 89.38 75 ARG A C 1
ATOM 524 O O . ARG A 1 75 ? -4.993 -1.702 -8.892 1.00 89.38 75 ARG A O 1
ATOM 531 N N . PRO A 1 76 ? -7.237 -1.966 -8.992 1.00 88.75 76 PRO A N 1
ATOM 532 C CA . PRO A 1 76 ? -7.314 -2.792 -7.794 1.00 88.75 76 PRO A CA 1
ATOM 533 C C . PRO A 1 76 ? -6.534 -4.099 -7.973 1.00 88.75 76 PRO A C 1
ATOM 535 O O . PRO A 1 76 ? -6.484 -4.658 -9.070 1.00 88.75 76 PRO A O 1
ATOM 538 N N . GLY A 1 77 ? -5.897 -4.549 -6.894 1.00 90.44 77 GLY A N 1
ATOM 539 C CA . GLY A 1 77 ? -5.314 -5.888 -6.814 1.00 90.44 77 GLY A CA 1
ATOM 540 C C . GLY A 1 77 ? -6.363 -6.944 -6.441 1.00 90.44 77 GLY A C 1
ATOM 541 O O . GLY A 1 77 ? -7.524 -6.605 -6.193 1.00 90.44 77 GLY A O 1
ATOM 542 N N . PRO A 1 78 ? -5.981 -8.230 -6.379 1.00 93.62 78 PRO A N 1
ATOM 543 C CA . PRO A 1 78 ? -6.861 -9.268 -5.855 1.00 93.62 78 PRO A CA 1
ATOM 544 C C . PRO A 1 78 ? -7.165 -9.009 -4.374 1.00 93.62 78 PRO A C 1
ATOM 546 O O . PRO A 1 78 ? -6.271 -8.657 -3.607 1.00 93.62 78 PRO A O 1
ATOM 549 N N . ILE A 1 79 ? -8.416 -9.209 -3.962 1.00 96.00 79 ILE A N 1
ATOM 550 C CA . ILE A 1 79 ? -8.817 -9.122 -2.554 1.00 96.00 79 ILE A CA 1
ATOM 551 C C . ILE A 1 79 ? -8.749 -10.521 -1.945 1.00 96.00 79 ILE A C 1
ATOM 553 O O . ILE A 1 79 ? -9.361 -11.458 -2.455 1.00 96.00 79 ILE A O 1
ATOM 557 N N . LEU A 1 80 ? -7.993 -10.659 -0.859 1.00 96.12 80 LEU A N 1
ATOM 558 C CA . LEU A 1 80 ? -7.754 -11.918 -0.161 1.00 96.12 80 LEU A CA 1
ATOM 559 C C . LEU A 1 80 ? -8.402 -11.856 1.219 1.00 96.12 80 LEU A C 1
ATOM 561 O O . LEU A 1 80 ? -8.037 -11.010 2.033 1.00 96.12 80 LEU A O 1
ATOM 565 N N . ALA A 1 81 ? -9.352 -12.747 1.494 1.00 96.88 81 ALA A N 1
ATOM 566 C CA . ALA A 1 81 ? -9.937 -12.871 2.825 1.00 96.88 81 ALA A CA 1
ATOM 567 C C . ALA A 1 81 ? -8.912 -13.487 3.791 1.00 96.88 81 ALA A C 1
ATOM 569 O O . ALA A 1 81 ? -8.381 -14.566 3.533 1.00 96.88 81 ALA A O 1
ATOM 570 N N . THR A 1 82 ? -8.642 -12.806 4.903 1.00 96.69 82 THR A N 1
ATOM 571 C CA . THR A 1 82 ? -7.707 -13.249 5.949 1.00 96.69 82 THR A CA 1
ATOM 572 C C . THR A 1 82 ? -8.416 -13.656 7.236 1.00 96.69 82 THR A C 1
ATOM 574 O O . THR A 1 82 ? -7.858 -14.409 8.029 1.00 96.69 82 THR A O 1
ATOM 577 N N . GLY A 1 83 ? -9.629 -13.143 7.470 1.00 94.62 83 GLY A N 1
ATOM 578 C CA . GLY A 1 83 ? -10.397 -13.366 8.698 1.00 94.62 83 GLY A CA 1
ATOM 579 C C . GLY A 1 83 ? -9.848 -12.641 9.933 1.00 94.62 83 GLY A C 1
ATOM 580 O O . GLY A 1 83 ? -10.430 -12.757 11.010 1.00 94.62 83 GLY A O 1
ATOM 581 N N . ARG A 1 84 ? -8.754 -11.876 9.812 1.00 96.06 84 ARG A N 1
ATOM 582 C CA . ARG A 1 84 ? -8.184 -11.117 10.933 1.00 96.06 84 ARG A CA 1
ATOM 583 C C . ARG A 1 84 ? -8.975 -9.823 11.150 1.00 96.06 84 ARG A C 1
ATOM 585 O O . ARG A 1 84 ? -9.192 -9.081 10.198 1.00 96.06 84 ARG A O 1
ATOM 592 N N . PRO A 1 85 ? -9.356 -9.480 12.390 1.00 94.88 85 PRO A N 1
ATOM 593 C CA . PRO A 1 85 ? -10.277 -8.369 12.642 1.00 94.88 85 PRO A CA 1
ATOM 594 C C . PRO A 1 85 ? -9.670 -6.976 12.393 1.00 94.88 85 PRO A C 1
ATOM 596 O O . PRO A 1 85 ? -10.410 -6.009 12.212 1.00 94.88 85 PRO A O 1
ATOM 599 N N . LEU A 1 86 ? -8.336 -6.877 12.371 1.00 96.44 86 LEU A N 1
ATOM 600 C CA . LEU A 1 86 ? -7.585 -5.651 12.068 1.00 96.44 86 LEU A CA 1
ATOM 601 C C . LEU A 1 86 ? -7.076 -5.593 10.621 1.00 96.44 86 LEU A C 1
ATOM 603 O O . LEU A 1 86 ? -6.343 -4.669 10.278 1.00 96.44 86 LEU A O 1
ATOM 607 N N . ASP A 1 87 ? -7.460 -6.554 9.784 1.00 97.81 87 ASP A N 1
ATOM 608 C CA . ASP A 1 87 ? -7.200 -6.481 8.352 1.00 97.81 87 ASP A CA 1
ATOM 609 C C . ASP A 1 87 ? -8.402 -5.825 7.664 1.00 97.81 87 ASP A C 1
ATOM 611 O O . ASP A 1 87 ? -9.556 -6.164 7.945 1.00 97.81 87 ASP A O 1
ATOM 615 N N . ALA A 1 88 ? -8.149 -4.885 6.759 1.00 97.44 88 ALA A N 1
ATOM 616 C CA . ALA A 1 88 ? -9.188 -4.302 5.918 1.00 97.44 88 ALA A CA 1
ATOM 617 C C . ALA A 1 88 ? -8.670 -3.994 4.513 1.00 97.44 88 ALA A C 1
ATOM 619 O O . ALA A 1 88 ? -7.603 -3.411 4.341 1.00 97.44 88 ALA A O 1
ATOM 620 N N . ALA A 1 89 ? -9.458 -4.319 3.494 1.00 97.69 89 ALA A N 1
ATOM 621 C CA . ALA A 1 89 ? -9.191 -3.899 2.125 1.00 97.69 89 ALA A CA 1
ATOM 622 C C . ALA A 1 89 ? -10.090 -2.717 1.757 1.00 97.69 89 ALA A C 1
ATOM 624 O O . ALA A 1 89 ? -11.192 -2.589 2.284 1.00 97.69 89 ALA A O 1
ATOM 625 N N . ILE A 1 90 ? -9.638 -1.858 0.848 1.00 97.06 90 ILE A N 1
ATOM 626 C CA . ILE A 1 90 ? -10.455 -0.758 0.326 1.00 97.06 90 ILE A CA 1
ATOM 627 C C . ILE A 1 90 ? -11.210 -1.240 -0.913 1.00 97.06 90 ILE A C 1
ATOM 629 O O . ILE A 1 90 ? -10.605 -1.733 -1.864 1.00 97.06 90 ILE A O 1
ATOM 633 N N . GLU A 1 91 ? -12.525 -1.050 -0.923 1.00 93.50 91 GLU A N 1
ATOM 634 C CA . GLU A 1 91 ? -13.367 -1.262 -2.096 1.00 93.50 91 GLU A CA 1
ATOM 635 C C . GLU A 1 91 ? -13.333 -0.002 -2.979 1.00 93.50 91 GLU A C 1
ATOM 637 O O . GLU A 1 91 ? -13.855 1.049 -2.612 1.00 93.50 91 GLU A O 1
ATOM 642 N N . GLY A 1 92 ? -12.707 -0.098 -4.157 1.00 91.31 92 GLY A N 1
ATOM 643 C CA . GLY A 1 92 ? -12.647 1.001 -5.129 1.00 91.31 92 GLY A CA 1
ATOM 644 C C . GLY A 1 92 ? -11.502 2.008 -4.898 1.00 91.31 92 GLY A C 1
ATOM 645 O O . GLY A 1 92 ? -10.408 1.625 -4.458 1.00 91.31 92 GLY A O 1
ATOM 646 N N . PRO A 1 93 ? -11.667 3.287 -5.290 1.00 91.25 93 PRO A N 1
ATOM 647 C CA . PRO A 1 93 ? -10.672 4.332 -5.054 1.00 91.25 93 PRO A CA 1
ATOM 648 C C . PRO A 1 93 ? -10.617 4.718 -3.567 1.00 91.25 93 PRO A C 1
ATOM 650 O O . PRO A 1 93 ? -11.627 4.696 -2.872 1.00 91.25 93 PRO A O 1
ATOM 653 N N . GLY A 1 94 ? -9.429 5.059 -3.070 1.00 94.88 94 GLY A N 1
ATOM 654 C CA . GLY A 1 94 ? -9.229 5.441 -1.673 1.00 94.88 94 GLY A CA 1
ATOM 655 C C . GLY A 1 94 ? -7.872 5.015 -1.118 1.00 94.88 94 GLY A C 1
ATOM 656 O O . GLY A 1 94 ? -7.185 4.187 -1.704 1.00 94.88 94 GLY A O 1
ATOM 657 N N . PHE A 1 95 ? -7.470 5.575 0.014 1.00 97.12 95 PHE A N 1
ATOM 658 C CA . PHE A 1 95 ? -6.250 5.221 0.734 1.00 97.12 95 PHE A CA 1
ATOM 659 C C . PHE A 1 95 ? -6.472 5.352 2.237 1.00 97.12 95 PHE A C 1
ATOM 661 O O . PHE A 1 95 ? -7.192 6.246 2.686 1.00 97.12 95 PHE A O 1
ATOM 668 N N . PHE A 1 96 ? -5.779 4.515 3.004 1.00 97.56 96 PHE A N 1
ATOM 669 C CA . PHE A 1 96 ? -5.556 4.752 4.424 1.00 97.56 96 PHE A CA 1
ATOM 670 C C . PHE A 1 96 ? -4.493 5.834 4.595 1.00 97.56 96 PHE A C 1
ATOM 672 O O . PHE A 1 96 ? -3.528 5.885 3.823 1.00 97.56 96 PHE A O 1
ATOM 679 N N . VAL A 1 97 ? -4.634 6.664 5.626 1.00 97.44 97 VAL A N 1
ATOM 680 C CA . VAL A 1 97 ? -3.623 7.661 5.990 1.00 97.44 97 VAL A CA 1
ATOM 681 C C . VAL A 1 97 ? -2.829 7.180 7.201 1.00 97.44 97 VAL A C 1
ATOM 683 O O . VAL A 1 97 ? -3.399 6.791 8.218 1.00 97.44 97 VAL A O 1
ATOM 686 N N . VAL A 1 98 ? -1.503 7.229 7.104 1.00 96.81 98 VAL A N 1
ATOM 687 C CA . VAL A 1 98 ? -0.571 6.846 8.171 1.00 96.81 98 VAL A CA 1
ATOM 688 C C . VAL A 1 98 ? 0.375 7.993 8.514 1.00 96.81 98 VAL A C 1
ATOM 690 O O . VAL A 1 98 ? 0.708 8.828 7.670 1.00 96.81 98 VAL A O 1
ATOM 693 N N . ALA A 1 99 ? 0.832 8.036 9.762 1.00 95.88 99 ALA A N 1
ATOM 694 C CA . ALA A 1 99 ? 1.830 8.983 10.235 1.00 95.88 99 ALA A CA 1
ATOM 695 C C . ALA A 1 99 ? 3.233 8.526 9.815 1.00 95.88 99 ALA A C 1
ATOM 697 O O . ALA A 1 99 ? 3.876 7.736 10.504 1.00 95.88 99 ALA A O 1
ATOM 698 N N . GLY A 1 100 ? 3.705 9.021 8.670 1.00 92.81 100 GLY A N 1
ATOM 699 C CA . GLY A 1 100 ? 5.071 8.801 8.205 1.00 92.81 100 GLY A CA 1
ATOM 700 C C . GLY A 1 100 ? 6.090 9.749 8.859 1.00 92.81 100 GLY A C 1
ATOM 701 O O . GLY A 1 100 ? 5.728 10.787 9.420 1.00 92.81 100 GLY A O 1
ATOM 702 N N . PRO A 1 101 ? 7.399 9.469 8.716 1.00 88.88 101 PRO A N 1
ATOM 703 C CA . PRO A 1 101 ? 8.472 10.252 9.345 1.00 88.88 101 PRO A CA 1
ATOM 704 C C . PRO A 1 101 ? 8.597 11.688 8.812 1.00 88.88 101 PRO A C 1
ATOM 706 O O . PRO A 1 101 ? 9.260 12.526 9.414 1.00 88.88 101 PRO A O 1
ATOM 709 N N . ARG A 1 102 ? 7.990 11.987 7.657 1.00 88.56 102 ARG A N 1
ATOM 710 C CA . ARG A 1 102 ? 7.998 13.318 7.025 1.00 88.56 102 ARG A CA 1
ATOM 711 C C . ARG A 1 102 ? 6.579 13.884 6.866 1.00 88.56 102 ARG A C 1
ATOM 713 O O . ARG A 1 102 ? 6.344 14.675 5.954 1.00 88.56 102 ARG A O 1
ATOM 720 N N . GLY A 1 103 ? 5.646 13.439 7.708 1.00 91.31 103 GLY A N 1
ATOM 721 C CA . GLY A 1 103 ? 4.229 13.802 7.664 1.00 91.31 103 GLY A CA 1
ATOM 722 C C . GLY A 1 103 ? 3.326 12.680 7.133 1.00 91.31 103 GLY A C 1
ATOM 723 O O . GLY A 1 103 ? 3.791 11.552 6.955 1.00 91.31 103 GLY A O 1
ATOM 724 N N . PRO A 1 104 ? 2.038 12.979 6.882 1.00 93.88 104 PRO A N 1
ATOM 725 C CA . PRO A 1 104 ? 1.059 11.990 6.442 1.00 93.88 104 PRO A CA 1
ATOM 726 C C . PRO A 1 104 ? 1.459 11.299 5.132 1.00 93.88 104 PRO A C 1
ATOM 728 O O . PRO A 1 104 ? 1.785 11.953 4.135 1.00 93.88 104 PRO A O 1
ATOM 731 N N . GLU A 1 105 ? 1.405 9.972 5.132 1.00 95.44 105 GLU A N 1
ATOM 732 C CA . GLU A 1 105 ? 1.581 9.117 3.959 1.00 95.44 105 GLU A CA 1
ATOM 733 C C . GLU A 1 105 ? 0.306 8.310 3.709 1.00 95.44 105 GLU A C 1
ATOM 735 O O . GLU A 1 105 ? -0.528 8.132 4.594 1.00 95.44 105 GLU A O 1
ATOM 740 N N . LEU A 1 106 ? 0.140 7.857 2.475 1.00 96.19 106 LEU A N 1
ATOM 741 C CA . LEU A 1 106 ? -1.026 7.144 1.985 1.00 96.19 106 LEU A CA 1
ATOM 742 C C . LEU A 1 106 ? -0.629 5.712 1.669 1.00 96.19 106 LEU A C 1
ATOM 744 O O . LEU A 1 106 ? 0.427 5.477 1.079 1.00 96.19 106 LEU A O 1
ATOM 748 N N . THR A 1 107 ? -1.479 4.759 2.021 1.00 95.75 107 THR A N 1
ATOM 749 C CA . THR A 1 107 ? -1.240 3.346 1.737 1.00 95.75 107 THR A CA 1
ATOM 750 C C . THR A 1 107 ? -2.532 2.630 1.372 1.00 95.75 107 THR A C 1
ATOM 752 O O . THR A 1 107 ? -3.621 2.998 1.810 1.00 95.75 107 THR A O 1
ATOM 755 N N . ARG A 1 108 ? -2.399 1.599 0.540 1.00 95.69 108 ARG A N 1
ATOM 756 C CA . ARG A 1 108 ? -3.445 0.596 0.291 1.00 95.69 108 ARG A CA 1
ATOM 757 C C . ARG A 1 108 ? -3.264 -0.644 1.166 1.00 95.69 108 ARG A C 1
ATOM 759 O O . ARG A 1 108 ? -4.154 -1.483 1.229 1.00 95.69 108 ARG A O 1
ATOM 766 N N . ALA A 1 109 ? -2.113 -0.771 1.828 1.00 95.31 109 ALA A N 1
ATOM 767 C CA . ALA A 1 109 ? -1.845 -1.871 2.734 1.00 95.31 109 ALA A CA 1
ATOM 768 C C . ALA A 1 109 ? -2.706 -1.705 3.989 1.00 95.31 109 ALA A C 1
ATOM 770 O O . ALA A 1 109 ? -2.490 -0.777 4.766 1.00 95.31 109 ALA A O 1
ATOM 771 N N . GLY A 1 110 ? -3.673 -2.600 4.166 1.00 96.12 110 GLY A N 1
ATOM 772 C CA . GLY A 1 110 ? -4.579 -2.585 5.312 1.00 96.12 110 GLY A CA 1
ATOM 773 C C . GLY A 1 110 ? -4.334 -3.703 6.318 1.00 96.12 110 GLY A C 1
ATOM 774 O O . GLY A 1 110 ? -5.256 -4.099 7.018 1.00 96.12 110 GLY A O 1
ATOM 775 N N . ALA A 1 111 ? -3.112 -4.244 6.355 1.00 96.38 111 ALA A N 1
ATOM 776 C CA . ALA A 1 111 ? -2.686 -5.184 7.385 1.00 96.38 111 ALA A CA 1
ATOM 777 C C . ALA A 1 111 ? -2.201 -4.387 8.598 1.00 96.38 111 ALA A C 1
ATOM 779 O O . ALA A 1 111 ? -1.105 -3.813 8.574 1.00 96.38 111 ALA A O 1
ATOM 780 N N . PHE A 1 112 ? -3.025 -4.333 9.642 1.00 97.00 112 PHE A N 1
ATOM 781 C CA . PHE A 1 112 ? -2.734 -3.556 10.839 1.00 97.00 112 PHE A CA 1
ATOM 782 C C . PHE A 1 112 ? -2.532 -4.442 12.067 1.00 97.00 112 PHE A C 1
ATOM 784 O O . PHE A 1 112 ? -2.951 -5.600 12.140 1.00 97.00 112 PHE A O 1
ATOM 791 N N . THR A 1 113 ? -1.854 -3.879 13.056 1.00 96.25 113 THR A N 1
ATOM 792 C CA . THR A 1 113 ? -1.620 -4.494 14.355 1.00 96.25 113 THR A CA 1
ATOM 793 C C . THR A 1 113 ? -1.700 -3.444 15.456 1.00 96.25 113 THR A C 1
ATOM 795 O O . THR A 1 113 ? -1.801 -2.245 15.199 1.00 96.25 113 THR A O 1
ATOM 798 N N . ARG A 1 114 ? -1.679 -3.910 16.698 1.00 95.50 114 ARG A N 1
ATOM 799 C CA . ARG A 1 114 ? -1.592 -3.070 17.884 1.00 95.50 114 ARG A CA 1
ATOM 800 C C . ARG A 1 114 ? -0.130 -2.946 18.311 1.00 95.50 114 ARG A C 1
ATOM 802 O O . ARG A 1 114 ? 0.549 -3.963 18.436 1.00 95.50 114 ARG A O 1
ATOM 809 N N . ASP A 1 115 ? 0.339 -1.726 18.557 1.00 95.31 115 ASP A N 1
ATOM 810 C CA . ASP A 1 115 ? 1.663 -1.490 19.145 1.00 95.31 115 ASP A CA 1
ATOM 811 C C . ASP A 1 115 ? 1.653 -1.566 20.687 1.00 95.31 115 ASP A C 1
ATOM 813 O O . ASP A 1 115 ? 0.610 -1.694 21.331 1.00 95.31 115 ASP A O 1
ATOM 817 N N . ALA A 1 116 ? 2.834 -1.461 21.303 1.00 92.62 116 ALA A N 1
ATOM 818 C CA . ALA A 1 116 ? 2.981 -1.480 22.761 1.00 92.62 116 ALA A CA 1
ATOM 819 C C . ALA A 1 116 ? 2.328 -0.272 23.465 1.00 92.62 116 ALA A C 1
ATOM 821 O O . ALA A 1 116 ? 2.106 -0.311 24.672 1.00 92.62 116 ALA A O 1
ATOM 822 N N . GLN A 1 117 ? 2.018 0.796 22.726 1.00 93.00 117 GLN A N 1
ATOM 823 C CA . GLN A 1 117 ? 1.302 1.973 23.218 1.00 93.00 117 GLN A CA 1
ATOM 824 C C . GLN A 1 117 ? -0.218 1.846 23.020 1.00 93.00 117 GLN A C 1
ATOM 826 O O . GLN A 1 117 ? -0.954 2.787 23.312 1.00 93.00 117 GLN A O 1
ATOM 831 N N . GLY A 1 118 ? -0.702 0.700 22.530 1.00 93.81 118 GLY A N 1
ATOM 832 C CA . GLY A 1 118 ? -2.118 0.451 22.289 1.00 93.81 118 GLY A CA 1
ATOM 833 C C . GLY A 1 118 ? -2.669 1.163 21.055 1.00 93.81 118 GLY A C 1
ATOM 834 O O . GLY A 1 118 ? -3.875 1.344 20.966 1.00 93.81 118 GLY A O 1
ATOM 835 N N . ARG A 1 119 ? -1.836 1.584 20.104 1.00 96.31 119 ARG A N 1
ATOM 836 C CA . ARG A 1 119 ? -2.269 2.262 18.873 1.00 96.31 119 ARG A CA 1
ATOM 837 C C . ARG A 1 119 ? -2.398 1.282 17.717 1.00 96.31 119 ARG A C 1
ATOM 839 O O . ARG A 1 119 ? -1.689 0.277 17.662 1.00 96.31 119 ARG A O 1
ATOM 846 N N . LEU A 1 120 ? -3.275 1.608 16.773 1.00 97.19 120 LEU A N 1
ATOM 847 C CA . LEU A 1 120 ? -3.365 0.916 15.493 1.00 97.19 120 LEU A CA 1
ATOM 848 C C . LEU A 1 120 ? -2.188 1.345 14.610 1.00 97.19 120 LEU A C 1
ATOM 850 O O . LEU A 1 120 ? -2.056 2.520 14.260 1.00 97.19 120 LEU A O 1
ATOM 854 N N . VAL A 1 121 ? -1.338 0.393 14.243 1.00 97.44 121 VAL A N 1
ATOM 855 C CA . VAL A 1 121 ? -0.150 0.620 13.418 1.00 97.44 121 VAL A CA 1
ATOM 856 C C . VAL A 1 121 ? -0.123 -0.337 12.229 1.00 97.44 121 VAL A C 1
ATOM 858 O O . VAL A 1 121 ? -0.685 -1.430 12.264 1.00 97.44 121 VAL A O 1
ATOM 861 N N . THR A 1 122 ? 0.546 0.073 11.160 1.00 95.69 122 THR A N 1
ATOM 862 C CA . THR A 1 122 ? 0.931 -0.815 10.051 1.00 95.69 122 THR A CA 1
ATOM 863 C C . THR A 1 122 ? 1.963 -1.851 10.504 1.00 95.69 122 THR A C 1
ATOM 865 O O . THR A 1 122 ? 2.568 -1.713 11.567 1.00 95.69 122 THR A O 1
ATOM 868 N N . LEU A 1 123 ? 2.225 -2.863 9.671 1.00 92.06 123 LEU A N 1
ATOM 869 C CA . LEU A 1 123 ? 3.320 -3.818 9.905 1.00 92.06 123 LEU A CA 1
ATOM 870 C C . LEU A 1 123 ? 4.702 -3.143 9.987 1.00 92.06 123 LEU A C 1
ATO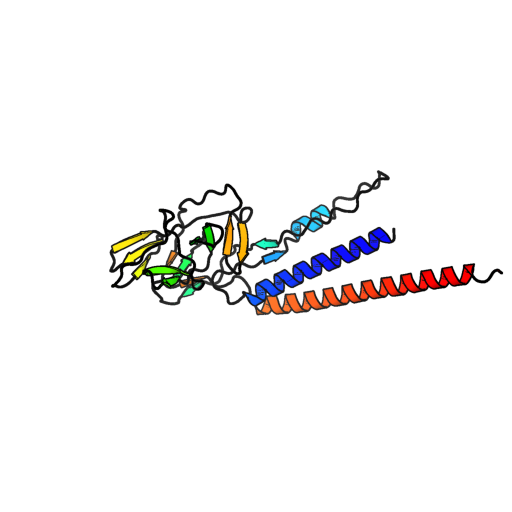M 872 O O . LEU A 1 123 ? 5.576 -3.638 10.691 1.00 92.06 123 LEU A O 1
ATOM 876 N N . ASP A 1 124 ? 4.861 -1.984 9.341 1.00 90.38 124 ASP A N 1
ATOM 877 C CA . ASP A 1 124 ? 6.074 -1.157 9.393 1.00 90.38 124 ASP A CA 1
ATOM 878 C C . ASP A 1 124 ? 6.153 -0.292 10.673 1.00 90.38 124 ASP A C 1
ATOM 880 O O . ASP A 1 124 ? 7.054 0.531 10.823 1.00 90.38 124 ASP A O 1
ATOM 884 N N . GLY A 1 125 ? 5.182 -0.411 11.586 1.00 93.62 125 GLY A N 1
ATOM 885 C CA . GLY A 1 125 ? 5.119 0.354 12.834 1.00 93.62 125 GLY A CA 1
ATOM 886 C C . GLY A 1 125 ? 4.613 1.793 12.685 1.00 93.62 125 GLY A C 1
ATOM 887 O O . GLY A 1 125 ? 4.620 2.546 13.658 1.00 93.62 125 GLY A O 1
ATOM 888 N N . LEU A 1 126 ? 4.150 2.197 11.496 1.00 95.44 126 LEU A N 1
ATOM 889 C CA . LEU A 1 126 ? 3.587 3.534 11.286 1.00 95.44 126 LEU A CA 1
ATOM 890 C C . LEU A 1 126 ? 2.158 3.613 11.843 1.00 95.44 126 LEU A C 1
ATOM 892 O O . LEU A 1 126 ? 1.329 2.792 11.435 1.00 95.44 126 LEU A O 1
ATOM 896 N N . PRO A 1 127 ? 1.835 4.592 12.708 1.00 97.50 127 PRO A N 1
ATOM 897 C CA . PRO A 1 127 ? 0.482 4.774 13.223 1.00 97.50 127 PRO A CA 1
ATOM 898 C C . PRO A 1 127 ? -0.527 5.115 12.131 1.00 97.50 127 PRO A C 1
ATOM 900 O O . PRO A 1 127 ? -0.257 5.951 11.269 1.00 97.50 127 PRO A O 1
ATOM 903 N N . VAL A 1 128 ? -1.706 4.505 12.194 1.00 97.69 128 VAL A N 1
ATOM 904 C CA . VAL A 1 128 ? -2.843 4.837 11.327 1.00 97.69 128 VAL A CA 1
ATOM 905 C C . VAL A 1 128 ? -3.556 6.060 11.894 1.00 97.69 128 VAL A C 1
ATOM 907 O O . VAL A 1 128 ? -3.770 6.148 13.105 1.00 97.69 128 VAL A O 1
ATOM 910 N N . LEU A 1 129 ? -3.904 7.013 11.032 1.00 97.69 129 LEU A N 1
ATOM 911 C CA . LEU A 1 129 ? -4.563 8.253 11.433 1.00 97.69 129 LEU A CA 1
ATOM 912 C C . LEU A 1 129 ? -6.087 8.128 11.382 1.00 97.69 129 LEU A C 1
ATOM 914 O O . LEU A 1 129 ? -6.651 7.564 10.440 1.00 97.69 129 LEU A O 1
ATOM 918 N N . GLY A 1 130 ? -6.744 8.690 12.392 1.00 96.94 130 GLY A N 1
ATOM 919 C CA . GLY A 1 130 ? -8.187 8.878 12.431 1.00 96.94 130 GLY A CA 1
ATOM 920 C C . GLY A 1 130 ? -8.623 10.159 11.723 1.00 96.94 130 GLY A C 1
ATOM 921 O O . GLY A 1 130 ? -7.791 10.976 11.319 1.00 96.94 130 GLY A O 1
ATOM 922 N N . GLU A 1 131 ? -9.933 10.355 11.562 1.00 95.50 131 GLU A N 1
ATOM 923 C CA . GLU A 1 131 ? -10.503 11.573 10.952 1.00 95.50 131 GLU A CA 1
ATOM 924 C C . GLU A 1 131 ? -10.103 12.867 11.685 1.00 95.50 131 GLU A C 1
ATOM 926 O O . GLU A 1 131 ? -9.992 13.930 11.069 1.00 95.50 131 GLU A O 1
ATOM 931 N N . ASP A 1 132 ? -9.806 12.766 12.982 1.00 93.62 132 ASP A N 1
ATOM 932 C CA . ASP A 1 132 ? -9.245 13.822 13.833 1.00 93.62 132 ASP A CA 1
ATOM 933 C C . ASP A 1 132 ? -7.756 14.121 13.558 1.00 93.62 132 ASP A C 1
ATOM 935 O O . ASP A 1 132 ? -7.174 15.034 14.148 1.00 93.62 132 ASP A O 1
ATOM 939 N N . ARG A 1 133 ? -7.145 13.384 12.622 1.00 93.81 133 ARG A N 1
ATOM 940 C CA . ARG A 1 133 ? -5.728 13.425 12.236 1.00 93.81 133 ARG A CA 1
ATOM 941 C C . ARG A 1 133 ? -4.770 13.004 13.349 1.00 93.81 133 ARG A C 1
ATOM 943 O O . ARG A 1 133 ? -3.578 13.299 13.254 1.00 93.81 133 ARG A O 1
ATOM 950 N N . GLN A 1 134 ? -5.261 12.301 14.366 1.00 95.56 134 GLN A N 1
ATOM 951 C CA . GLN A 1 134 ? -4.436 11.725 15.423 1.00 95.56 134 GLN A CA 1
ATOM 952 C C . GLN A 1 134 ? -4.253 10.217 15.217 1.00 95.56 134 GLN A C 1
ATOM 954 O O . GLN A 1 134 ? -5.061 9.576 14.541 1.00 95.56 134 GLN A O 1
ATOM 959 N N . PRO A 1 135 ? -3.178 9.623 15.765 1.00 97.00 135 PRO A N 1
ATOM 960 C CA . PRO A 1 135 ? -3.032 8.175 15.812 1.00 97.00 135 PRO A CA 1
ATOM 961 C C . PRO A 1 135 ? -4.235 7.508 16.481 1.00 97.00 135 PRO A C 1
ATOM 963 O O . PRO A 1 135 ? -4.615 7.874 17.592 1.00 97.00 135 PRO A O 1
ATOM 966 N N . VAL A 1 136 ? -4.796 6.492 15.832 1.00 97.06 136 VAL A N 1
ATOM 967 C CA . VAL A 1 136 ? -5.946 5.759 16.367 1.00 97.06 136 VAL A CA 1
ATOM 968 C C . VAL A 1 136 ? -5.521 4.931 17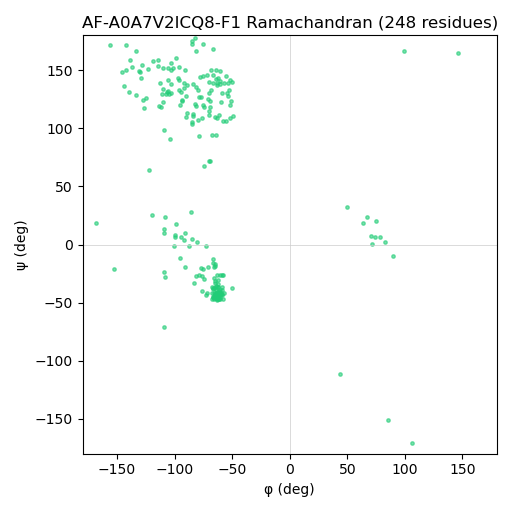.579 1.00 97.06 136 VAL A C 1
ATOM 970 O O . VAL A 1 136 ? -4.742 3.983 17.455 1.00 97.06 136 VAL A O 1
ATOM 973 N N . ALA A 1 137 ? -6.049 5.276 18.751 1.00 95.44 137 ALA A N 1
ATOM 974 C CA . ALA A 1 137 ? -5.875 4.506 19.976 1.00 95.44 137 ALA A CA 1
ATOM 975 C C . ALA A 1 137 ? -6.900 3.366 20.053 1.00 95.44 137 ALA A C 1
ATOM 977 O O . ALA A 1 137 ? -8.076 3.541 19.735 1.00 95.44 137 ALA A O 1
ATOM 978 N N . LEU A 1 138 ? -6.450 2.192 20.486 1.00 94.38 138 LEU A N 1
ATOM 979 C CA . LEU A 1 138 ? -7.267 0.999 20.662 1.00 94.38 138 LEU A CA 1
ATOM 980 C C . LEU A 1 138 ? -7.524 0.745 22.161 1.00 94.38 138 LEU A C 1
ATOM 982 O O . LEU A 1 138 ? -6.605 0.897 22.970 1.00 94.38 138 LEU A O 1
ATOM 986 N N . PRO A 1 139 ? -8.730 0.296 22.555 1.00 91.38 139 PRO A N 1
ATOM 987 C CA . PRO A 1 139 ? -9.057 -0.030 23.947 1.00 91.38 139 PRO A CA 1
ATOM 988 C C . PRO A 1 139 ? -8.106 -1.078 24.533 1.00 91.38 139 PRO A C 1
ATOM 990 O O . 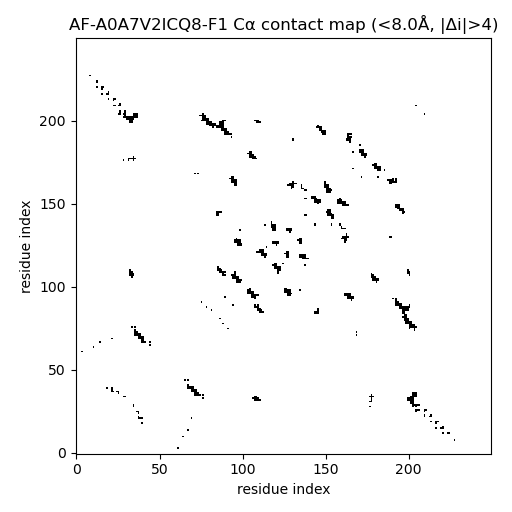PRO A 1 139 ? -7.789 -2.031 23.828 1.00 91.38 139 PRO A O 1
ATOM 993 N N . PRO A 1 140 ? -7.637 -0.967 25.788 1.00 85.31 140 PRO A N 1
ATOM 994 C CA . PRO A 1 140 ? -6.583 -1.830 26.342 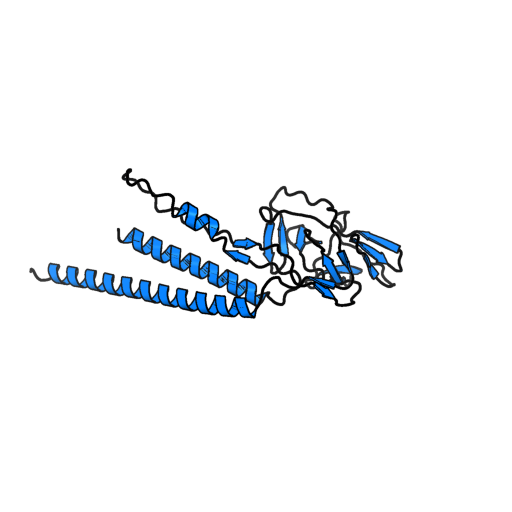1.00 85.31 140 PRO A CA 1
ATOM 995 C C . PRO A 1 140 ? -6.960 -3.317 26.427 1.00 85.31 140 PRO A C 1
ATOM 997 O O . PRO A 1 140 ? -6.081 -4.171 26.360 1.00 85.31 140 PRO A O 1
ATOM 1000 N N . ALA A 1 141 ? -8.252 -3.618 26.536 1.00 82.88 141 ALA A N 1
ATOM 1001 C CA . ALA A 1 141 ? -8.816 -4.960 26.524 1.00 82.88 141 ALA A CA 1
ATOM 1002 C C . ALA A 1 141 ? -10.035 -4.994 25.591 1.00 82.88 141 ALA A C 1
ATOM 1004 O O . ALA A 1 141 ? -10.531 -3.937 25.195 1.00 82.88 141 ALA A O 1
ATOM 1005 N N . GLY A 1 142 ? -10.493 -6.200 25.258 1.00 83.88 142 GLY A N 1
ATOM 1006 C CA . GLY A 1 142 ? -11.650 -6.410 24.390 1.00 83.88 142 GLY A CA 1
ATOM 1007 C C . GLY A 1 142 ? -11.286 -6.722 22.940 1.00 83.88 142 GLY A C 1
ATOM 1008 O O . GLY A 1 142 ? -10.137 -6.575 22.503 1.00 83.88 142 GLY A O 1
ATOM 1009 N N . GLU A 1 143 ? -12.281 -7.186 22.191 1.00 89.38 143 GLU A N 1
ATOM 1010 C CA . GLU A 1 143 ? -12.131 -7.454 20.765 1.00 89.38 143 GLU A CA 1
ATOM 1011 C C . GLU A 1 143 ? -12.206 -6.144 19.982 1.00 89.38 143 GLU A C 1
ATOM 1013 O O . GLU A 1 143 ? -13.159 -5.371 20.101 1.00 89.38 143 GLU A O 1
ATOM 1018 N N . VAL A 1 144 ? -11.196 -5.903 19.145 1.00 94.94 144 VAL A N 1
ATOM 1019 C CA . VAL A 1 144 ? -11.162 -4.747 18.248 1.00 94.94 144 VAL A CA 1
ATOM 1020 C C . VAL A 1 144 ? -11.311 -5.220 16.817 1.00 94.94 144 VAL A C 1
ATOM 1022 O O . VAL A 1 144 ? -10.556 -6.085 16.375 1.00 94.94 144 VAL A O 1
ATOM 1025 N N . ARG A 1 145 ? -12.242 -4.612 16.082 1.00 95.25 145 ARG A N 1
ATOM 1026 C CA . ARG A 1 145 ? -12.489 -4.904 14.667 1.00 95.25 145 ARG A CA 1
ATOM 1027 C C . ARG A 1 145 ? -12.708 -3.642 13.847 1.00 95.25 145 ARG A C 1
ATOM 1029 O O . ARG A 1 145 ? -13.202 -2.636 14.356 1.00 95.25 145 ARG A O 1
ATOM 1036 N N . LEU A 1 146 ? -12.379 -3.722 12.565 1.00 96.56 146 LEU A N 1
ATOM 1037 C CA . LEU A 1 146 ? -12.673 -2.680 11.585 1.00 96.56 146 LEU A CA 1
ATOM 1038 C C . LEU A 1 146 ? -14.054 -2.913 10.961 1.00 96.56 146 LEU A C 1
ATOM 1040 O O . LEU A 1 146 ? -14.416 -4.041 10.631 1.00 96.56 146 LEU A O 1
ATOM 1044 N N . ALA A 1 147 ? -14.834 -1.849 10.807 1.00 96.00 147 ALA A N 1
ATOM 1045 C CA . ALA A 1 147 ? -16.131 -1.871 10.145 1.00 96.00 147 ALA A CA 1
ATOM 1046 C C . ALA A 1 147 ? -16.026 -1.391 8.688 1.00 96.00 147 ALA A C 1
ATOM 1048 O O . ALA A 1 147 ? -15.076 -0.713 8.293 1.00 96.00 147 ALA A O 1
ATOM 1049 N N . ALA A 1 148 ? -17.033 -1.733 7.880 1.00 95.38 148 ALA A N 1
ATOM 1050 C CA . ALA A 1 148 ? -17.068 -1.411 6.451 1.00 95.38 148 ALA A CA 1
ATOM 1051 C C . ALA A 1 148 ? -17.146 0.100 6.148 1.00 95.38 148 ALA A C 1
ATOM 1053 O O . ALA A 1 148 ? -16.850 0.522 5.033 1.00 95.38 148 ALA A O 1
ATOM 1054 N N . ASP A 1 149 ? -17.544 0.914 7.124 1.00 93.19 149 ASP A N 1
ATOM 1055 C CA . ASP A 1 149 ? -17.630 2.374 7.031 1.00 93.19 149 ASP A CA 1
ATOM 1056 C C . ASP A 1 149 ? -16.367 3.091 7.546 1.00 93.19 149 ASP A C 1
ATOM 1058 O O . ASP A 1 149 ? -16.361 4.313 7.675 1.00 93.19 149 ASP A O 1
ATOM 1062 N N . GLY A 1 150 ? -15.310 2.341 7.879 1.00 94.06 150 GLY A N 1
ATOM 1063 C CA . GLY A 1 150 ? -14.082 2.889 8.450 1.00 94.06 150 GLY A CA 1
ATOM 1064 C C . GLY A 1 150 ? -14.133 3.115 9.961 1.00 94.06 150 GLY A C 1
ATOM 1065 O O . GLY A 1 150 ? -13.149 3.598 10.523 1.00 94.06 150 GLY A O 1
ATOM 1066 N N . ALA A 1 151 ? -15.227 2.767 10.649 1.00 95.75 151 ALA A N 1
ATOM 1067 C CA . ALA A 1 151 ? -15.250 2.793 12.106 1.00 95.75 151 ALA A CA 1
ATOM 1068 C C . ALA A 1 151 ? -14.362 1.683 12.690 1.00 95.75 151 ALA A C 1
ATOM 1070 O O . ALA A 1 151 ? -14.343 0.544 12.223 1.00 95.75 151 ALA A O 1
ATOM 1071 N N . VAL A 1 152 ? -13.643 2.017 13.754 1.00 96.31 152 VAL A N 1
ATOM 1072 C CA . VAL A 1 152 ? -12.943 1.059 14.606 1.00 96.31 152 VAL A CA 1
ATOM 1073 C C . VAL A 1 152 ? -13.866 0.761 15.774 1.00 96.31 152 VAL A C 1
ATOM 1075 O O . VAL A 1 152 ? -14.264 1.677 16.494 1.00 96.31 152 VAL A O 1
ATOM 1078 N N . LEU A 1 153 ? -14.240 -0.504 15.938 1.00 95.56 153 LEU A N 1
ATOM 1079 C CA . LEU A 1 153 ? -15.147 -0.955 16.986 1.00 95.56 153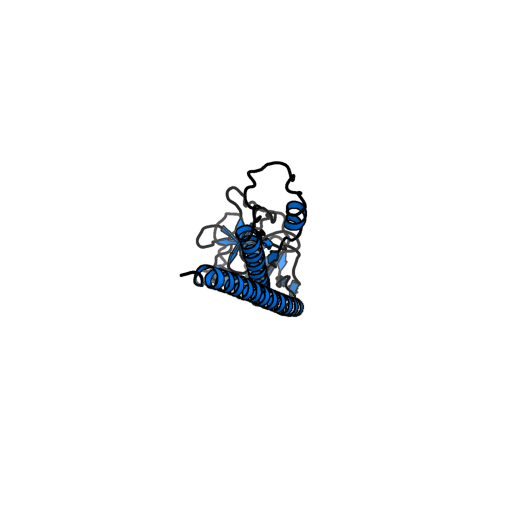 LEU A CA 1
ATOM 1080 C C . LEU A 1 153 ? -14.353 -1.679 18.074 1.00 95.56 153 LEU A C 1
ATOM 1082 O O . LEU A 1 153 ? -13.596 -2.593 17.753 1.00 95.56 153 LEU A O 1
ATOM 1086 N N . GLY A 1 154 ? -14.555 -1.304 19.336 1.00 94.38 154 GLY A N 1
ATOM 1087 C CA . GLY A 1 154 ? -14.109 -2.050 20.515 1.00 94.38 154 GLY A CA 1
ATOM 1088 C C . GLY A 1 154 ? -15.319 -2.640 21.232 1.00 94.38 154 GLY A C 1
ATOM 1089 O O . GLY A 1 154 ? -16.250 -1.899 21.544 1.00 94.38 154 GLY A O 1
ATOM 1090 N N . ASP A 1 155 ? -15.357 -3.961 21.410 1.00 90.25 155 ASP A N 1
ATOM 1091 C CA . ASP A 1 155 ? -16.487 -4.697 22.011 1.00 90.25 155 ASP A CA 1
ATOM 1092 C C . ASP A 1 155 ? -17.859 -4.331 21.400 1.00 90.25 155 ASP A C 1
ATOM 1094 O O . ASP A 1 155 ? -18.901 -4.331 22.051 1.00 90.25 155 ASP A O 1
ATOM 1098 N N . GLY A 1 156 ? -17.859 -3.991 20.105 1.00 87.50 156 GLY A N 1
ATOM 1099 C CA . GLY A 1 156 ? -19.053 -3.617 19.344 1.00 87.50 156 GLY A CA 1
ATOM 1100 C C . GLY A 1 156 ? -19.418 -2.128 19.355 1.00 87.50 156 GLY A C 1
ATOM 1101 O O . GLY A 1 156 ? -20.244 -1.733 18.534 1.00 87.50 156 GLY A O 1
ATOM 1102 N N . ALA A 1 157 ? -18.784 -1.297 20.185 1.00 91.94 157 ALA A N 1
ATOM 1103 C CA . ALA A 1 157 ? -18.993 0.152 20.205 1.00 91.94 157 ALA A CA 1
ATOM 1104 C C . ALA A 1 157 ? -17.930 0.895 19.367 1.00 91.94 157 ALA A C 1
ATOM 1106 O O . ALA A 1 157 ? -16.760 0.508 19.390 1.00 91.94 157 ALA A O 1
ATOM 1107 N N . PRO A 1 158 ? -18.288 1.961 18.626 1.00 93.56 158 PRO A N 1
ATOM 1108 C CA . PRO A 1 158 ? -17.319 2.749 17.869 1.00 93.56 158 PRO A CA 1
ATOM 1109 C C . PRO A 1 158 ? -16.401 3.541 18.804 1.00 93.56 158 PRO A C 1
ATOM 1111 O O . PRO A 1 158 ? -16.867 4.332 19.619 1.00 93.56 158 PRO A O 1
ATOM 1114 N N . VAL A 1 159 ? -15.090 3.337 18.662 1.00 94.88 159 VAL A N 1
ATOM 1115 C CA . VAL A 1 159 ? -14.050 4.001 19.470 1.00 94.88 159 VAL A CA 1
ATOM 1116 C C . VAL A 1 159 ? -13.263 5.040 18.678 1.00 94.88 159 VAL A C 1
ATOM 1118 O O . VAL A 1 159 ? -12.778 6.012 19.246 1.00 94.88 159 VAL A O 1
ATOM 1121 N N . ALA A 1 160 ? -13.150 4.851 17.365 1.00 95.00 160 ALA A N 1
ATOM 1122 C CA . ALA A 1 160 ? -12.491 5.777 16.456 1.00 95.00 160 ALA A CA 1
ATOM 1123 C C . ALA A 1 160 ? -13.029 5.589 15.034 1.00 95.00 160 ALA A C 1
ATOM 1125 O O . ALA A 1 160 ? -13.757 4.635 14.747 1.00 95.00 160 ALA A O 1
ATOM 1126 N N . ARG A 1 161 ? -12.638 6.476 14.121 1.00 96.00 161 ARG A N 1
ATOM 1127 C CA . ARG A 1 161 ? -12.916 6.350 12.689 1.00 96.00 161 ARG A CA 1
ATOM 1128 C C . ARG A 1 161 ? -11.650 6.636 11.901 1.00 96.00 161 ARG A C 1
ATOM 1130 O O . ARG A 1 161 ? -10.994 7.644 12.154 1.00 96.00 161 ARG A O 1
ATOM 1137 N N . LEU A 1 162 ? -11.295 5.731 10.994 1.00 97.31 162 LEU A N 1
ATOM 1138 C CA . LEU A 1 162 ? -10.106 5.846 10.156 1.00 97.31 162 LEU A CA 1
ATOM 1139 C C . LEU A 1 162 ? -10.253 7.018 9.184 1.00 97.31 162 LEU A C 1
ATOM 1141 O O . LEU A 1 162 ? -11.305 7.189 8.571 1.00 97.31 162 LEU A O 1
ATOM 1145 N N . LEU A 1 163 ? -9.180 7.782 8.982 1.00 97.19 163 LEU A N 1
ATOM 1146 C CA . LEU A 1 163 ? -9.134 8.758 7.901 1.00 97.19 163 LEU A CA 1
ATOM 1147 C C . LEU A 1 163 ? -8.900 8.032 6.578 1.00 97.19 163 LEU A C 1
ATOM 1149 O O . LEU A 1 163 ? -7.800 7.546 6.300 1.00 97.19 163 LEU A O 1
ATOM 1153 N N . LEU A 1 164 ? -9.946 7.994 5.759 1.00 96.81 164 LEU A N 1
ATOM 1154 C CA . LEU A 1 164 ? -9.905 7.488 4.394 1.00 96.81 164 LEU A CA 1
ATOM 1155 C C . LEU A 1 164 ? -9.952 8.665 3.426 1.00 96.81 164 LEU A C 1
ATOM 1157 O O . LEU A 1 164 ? -10.775 9.565 3.577 1.00 96.81 164 LEU A O 1
ATOM 1161 N N . VAL A 1 165 ? -9.067 8.671 2.435 1.00 96.56 165 VAL A N 1
ATOM 1162 C CA . VAL A 1 165 ? -8.948 9.773 1.469 1.00 96.56 165 VAL A CA 1
ATOM 1163 C C . VAL A 1 165 ? -8.942 9.237 0.051 1.00 96.56 165 VAL A C 1
ATOM 1165 O O . VAL A 1 165 ? -8.407 8.161 -0.194 1.00 96.56 165 VAL A O 1
ATOM 1168 N N . ASP A 1 166 ? -9.463 10.007 -0.897 1.00 94.94 166 ASP A N 1
ATOM 1169 C CA . ASP A 1 166 ? -9.315 9.724 -2.323 1.00 94.94 166 ASP A CA 1
ATOM 1170 C C . ASP A 1 166 ? -8.433 10.799 -2.962 1.00 94.94 166 ASP A C 1
ATOM 1172 O O . ASP A 1 166 ? -8.734 11.993 -2.908 1.00 94.94 166 ASP A O 1
ATOM 1176 N N . VAL A 1 167 ? -7.293 10.379 -3.512 1.00 92.19 167 VAL A N 1
ATOM 1177 C CA . VAL A 1 167 ? -6.301 11.275 -4.109 1.00 92.19 167 VAL A CA 1
ATOM 1178 C C . VAL A 1 167 ? -5.994 10.795 -5.525 1.00 92.19 167 VAL A C 1
ATOM 1180 O O . VAL A 1 167 ? -5.553 9.655 -5.703 1.00 92.19 167 VAL A O 1
ATOM 1183 N N . PRO A 1 168 ? -6.155 11.657 -6.546 1.00 87.38 168 PRO A N 1
ATOM 1184 C CA . PRO A 1 168 ? -5.899 11.273 -7.924 1.00 87.38 168 PRO A CA 1
ATOM 1185 C C . PRO A 1 168 ? -4.413 10.981 -8.151 1.00 87.38 168 PRO A C 1
ATOM 1187 O O . PRO A 1 168 ? -3.535 11.667 -7.620 1.00 87.38 168 PRO A O 1
ATOM 1190 N N . VAL A 1 169 ? -4.133 10.016 -9.029 1.00 84.31 169 VAL A N 1
ATOM 1191 C CA . VAL A 1 169 ? -2.779 9.525 -9.335 1.00 84.31 169 VAL A CA 1
ATOM 1192 C C . VAL A 1 169 ? -1.769 10.632 -9.664 1.00 84.31 169 VAL A C 1
ATOM 1194 O O . VAL A 1 169 ? -0.627 10.575 -9.220 1.00 84.31 169 VAL A O 1
ATOM 1197 N N . GLY A 1 170 ? -2.189 11.688 -10.371 1.00 85.38 170 GLY A N 1
ATOM 1198 C CA . GLY A 1 170 ? -1.320 12.810 -10.750 1.00 85.38 170 GLY A CA 1
ATOM 1199 C C . GLY A 1 170 ? -0.819 13.656 -9.573 1.00 85.38 170 GLY A C 1
ATOM 1200 O O . GLY A 1 170 ? 0.093 14.464 -9.743 1.00 85.38 170 GLY A O 1
ATOM 1201 N N . ARG A 1 171 ? -1.395 13.473 -8.378 1.00 87.62 171 ARG A N 1
ATOM 1202 C CA . ARG A 1 171 ? -0.966 14.115 -7.129 1.00 87.62 171 ARG A CA 1
ATOM 1203 C C . ARG A 1 171 ? -0.303 13.136 -6.164 1.00 87.62 171 ARG A C 1
ATOM 1205 O O . ARG A 1 171 ? -0.058 13.513 -5.024 1.00 87.62 171 ARG A O 1
ATOM 1212 N N . LEU A 1 172 ? 0.004 11.914 -6.593 1.00 89.12 172 LEU A N 1
ATOM 1213 C CA . LEU A 1 172 ? 0.700 10.921 -5.783 1.00 89.12 172 LEU A CA 1
ATOM 1214 C C . LEU A 1 172 ? 2.161 10.814 -6.203 1.00 89.12 172 LEU A C 1
ATOM 1216 O O . LEU A 1 172 ? 2.495 10.768 -7.385 1.00 89.12 172 LEU A O 1
ATOM 1220 N N . ARG A 1 173 ? 3.044 10.717 -5.212 1.00 89.31 173 ARG A N 1
ATOM 1221 C CA . ARG A 1 173 ? 4.447 10.356 -5.408 1.00 89.31 173 ARG A CA 1
ATOM 1222 C C . ARG A 1 173 ? 4.767 9.154 -4.537 1.00 89.31 173 ARG A C 1
ATOM 1224 O O . ARG A 1 173 ? 4.550 9.217 -3.330 1.00 89.31 173 ARG A O 1
ATOM 1231 N N . ARG A 1 174 ? 5.307 8.083 -5.120 1.00 88.69 174 ARG A N 1
ATOM 1232 C CA . ARG A 1 174 ? 5.782 6.928 -4.344 1.00 88.69 174 ARG A CA 1
ATOM 1233 C C . ARG A 1 174 ? 6.886 7.359 -3.379 1.00 88.69 174 ARG A C 1
ATOM 1235 O O . ARG A 1 174 ? 7.735 8.176 -3.740 1.00 88.69 174 ARG A O 1
ATOM 1242 N N . THR A 1 175 ? 6.847 6.841 -2.158 1.00 86.31 175 THR A N 1
ATOM 1243 C CA . THR A 1 175 ? 7.903 7.046 -1.161 1.00 86.31 175 THR A CA 1
ATOM 1244 C C . THR A 1 175 ? 8.672 5.758 -0.938 1.00 86.31 175 THR A C 1
ATOM 1246 O O . THR A 1 175 ? 9.804 5.647 -1.393 1.00 86.31 175 THR A O 1
ATOM 1249 N N . GLU A 1 176 ? 8.053 4.781 -0.289 1.00 81.00 176 GLU A N 1
ATOM 1250 C CA . GLU A 1 176 ? 8.678 3.515 0.078 1.00 81.00 176 GLU A CA 1
ATOM 1251 C C . GLU A 1 176 ? 7.685 2.374 -0.138 1.00 81.00 176 GLU A C 1
ATOM 1253 O O . GLU A 1 176 ? 6.532 2.479 0.279 1.00 81.00 176 GLU A O 1
ATOM 1258 N N . ALA A 1 177 ? 8.127 1.307 -0.811 1.00 76.88 177 ALA A N 1
ATOM 1259 C CA . ALA A 1 177 ? 7.318 0.130 -1.130 1.00 76.88 177 ALA A CA 1
ATOM 1260 C C . ALA A 1 177 ? 5.899 0.495 -1.630 1.00 76.88 177 ALA A C 1
ATOM 1262 O O . ALA A 1 177 ? 5.743 1.061 -2.718 1.00 76.88 177 ALA A O 1
ATOM 1263 N N . ALA A 1 178 ? 4.868 0.193 -0.833 1.00 87.56 178 ALA A N 1
ATOM 1264 C CA . ALA A 1 178 ? 3.448 0.408 -1.125 1.00 87.56 178 ALA A CA 1
ATOM 1265 C C . ALA A 1 178 ? 2.886 1.767 -0.643 1.00 87.56 178 ALA A C 1
ATOM 1267 O O . ALA A 1 178 ? 1.668 1.963 -0.666 1.00 87.56 178 ALA A O 1
ATOM 1268 N N . ARG A 1 179 ? 3.740 2.703 -0.203 1.00 92.81 179 ARG A N 1
ATOM 1269 C CA . ARG A 1 179 ? 3.329 4.008 0.340 1.00 92.81 179 ARG A CA 1
ATOM 1270 C C . ARG A 1 179 ? 3.521 5.159 -0.644 1.00 92.81 179 ARG A C 1
ATOM 1272 O O . ARG A 1 179 ? 4.423 5.175 -1.491 1.00 92.81 179 ARG A O 1
ATOM 1279 N N . PHE A 1 180 ? 2.662 6.160 -0.495 1.0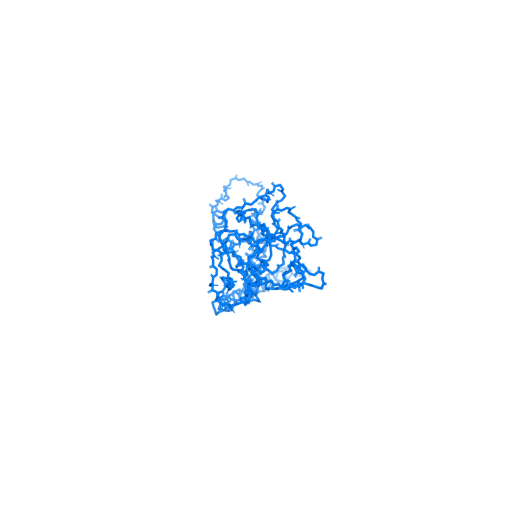0 93.88 180 PHE A N 1
ATOM 1280 C CA . PHE A 1 180 ? 2.616 7.352 -1.329 1.00 93.88 180 PHE A CA 1
ATOM 1281 C C . PHE A 1 180 ? 2.576 8.607 -0.472 1.00 93.88 180 PHE A C 1
ATOM 1283 O O . PHE A 1 180 ? 1.992 8.635 0.606 1.00 93.88 180 PHE A O 1
ATOM 1290 N N . ARG A 1 181 ? 3.139 9.691 -0.988 1.00 93.19 181 ARG A N 1
ATOM 1291 C CA . ARG A 1 181 ? 2.948 11.026 -0.438 1.00 93.19 181 ARG A CA 1
ATOM 1292 C C . ARG A 1 181 ? 2.111 11.854 -1.400 1.00 93.19 181 ARG A C 1
ATOM 1294 O O . ARG A 1 181 ? 2.413 11.857 -2.599 1.00 93.19 181 ARG A O 1
ATOM 1301 N N . PRO A 1 182 ? 1.102 12.578 -0.903 1.00 92.31 182 PRO A N 1
ATOM 1302 C CA . PRO A 1 182 ? 0.390 13.526 -1.733 1.00 92.31 182 PRO A CA 1
ATOM 1303 C C . PRO A 1 182 ? 1.298 14.713 -2.094 1.00 92.31 182 PRO A C 1
ATOM 1305 O O . PRO A 1 182 ? 2.190 15.103 -1.334 1.00 92.31 182 PRO A O 1
ATOM 1308 N N . ALA A 1 183 ? 1.071 15.313 -3.258 1.00 89.69 183 ALA A N 1
ATOM 1309 C CA . ALA A 1 183 ? 1.740 16.542 -3.662 1.00 89.69 183 ALA A CA 1
ATOM 1310 C C . ALA A 1 183 ? 1.427 17.676 -2.662 1.00 89.69 183 ALA A C 1
ATOM 1312 O O . ALA A 1 183 ? 0.323 17.700 -2.104 1.00 89.69 183 ALA A O 1
ATOM 1313 N N . PRO A 1 184 ? 2.341 18.641 -2.449 1.00 87.06 184 PRO A N 1
ATOM 1314 C CA . PRO A 1 184 ? 2.078 19.793 -1.588 1.00 87.06 184 PRO A CA 1
ATOM 1315 C C . PRO A 1 184 ? 0.747 20.488 -1.926 1.00 87.06 184 PRO A C 1
ATOM 1317 O O . PRO A 1 184 ? 0.372 20.604 -3.096 1.00 87.06 184 PRO A O 1
ATOM 1320 N N . GLY A 1 185 ? 0.009 20.907 -0.894 1.00 85.06 185 GLY A N 1
ATOM 1321 C CA . GLY A 1 185 ? -1.304 21.550 -1.039 1.00 85.06 185 GLY A CA 1
ATOM 1322 C C . GLY A 1 185 ? -2.461 20.612 -1.412 1.00 85.06 185 GLY A C 1
ATOM 1323 O O . GLY A 1 185 ? -3.561 21.086 -1.677 1.00 85.06 185 GLY A O 1
ATOM 1324 N N . THR A 1 186 ? -2.248 19.294 -1.456 1.00 89.06 186 THR A N 1
ATOM 1325 C CA . THR A 1 186 ? -3.349 18.329 -1.608 1.00 89.06 186 THR A CA 1
ATOM 1326 C C . THR A 1 186 ? -4.090 18.203 -0.279 1.00 89.06 186 THR A C 1
ATOM 1328 O O . THR A 1 186 ? -3.494 17.822 0.728 1.00 89.06 186 THR A O 1
ATOM 1331 N N . ALA A 1 187 ? -5.383 18.524 -0.272 1.00 86.69 187 ALA A N 1
ATOM 1332 C CA . ALA A 1 187 ? -6.218 18.356 0.909 1.00 86.69 187 ALA A CA 1
ATOM 1333 C C . ALA A 1 187 ? -6.452 16.865 1.194 1.00 86.69 187 ALA A C 1
ATOM 1335 O O . ALA A 1 187 ? -6.840 16.111 0.306 1.00 86.69 187 ALA A O 1
ATOM 1336 N N . LEU A 1 188 ? -6.225 16.459 2.443 1.00 89.19 188 LEU A N 1
ATOM 1337 C CA . LEU A 1 188 ? -6.555 15.131 2.956 1.00 89.19 188 LEU A CA 1
ATOM 1338 C C . LEU A 1 188 ? -7.806 15.267 3.829 1.00 89.19 188 LEU A C 1
ATOM 1340 O O . LEU A 1 188 ? -7.720 15.611 5.015 1.00 89.19 188 LEU A O 1
ATOM 1344 N N . GLY A 1 189 ? -8.965 15.109 3.192 1.00 88.94 189 GLY A N 1
ATOM 1345 C CA . GLY A 1 189 ? -10.277 15.122 3.834 1.00 88.94 189 GLY A CA 1
ATOM 1346 C C . GLY A 1 189 ? -10.954 13.753 3.727 1.00 88.94 189 GLY A C 1
ATOM 1347 O O . GLY A 1 189 ? -10.649 13.030 2.775 1.00 88.94 189 GLY A O 1
ATOM 1348 N N . PRO A 1 190 ? -11.853 13.404 4.667 1.00 91.69 190 PRO A N 1
ATOM 1349 C CA . PRO A 1 190 ? -12.608 12.159 4.609 1.00 91.69 190 PRO A CA 1
ATOM 1350 C C . PRO A 1 190 ? -13.333 12.013 3.269 1.00 91.69 190 PRO A C 1
ATOM 1352 O O . PRO A 1 190 ? -14.051 12.916 2.836 1.00 91.69 190 PRO A O 1
ATOM 1355 N N . ALA A 1 191 ? -13.128 10.879 2.613 1.00 92.12 191 ALA A N 1
ATOM 1356 C CA . ALA A 1 191 ? -13.813 10.490 1.390 1.00 92.12 191 ALA A CA 1
ATOM 1357 C C . ALA A 1 191 ? -14.769 9.318 1.681 1.00 92.12 191 ALA A C 1
ATOM 1359 O O . ALA A 1 191 ? -14.493 8.526 2.586 1.00 92.12 191 ALA A O 1
ATOM 1360 N N . PRO A 1 192 ? -15.877 9.169 0.927 1.00 90.81 192 PRO A N 1
ATOM 1361 C CA . PRO A 1 192 ? -16.835 8.076 1.100 1.00 90.81 192 PRO A CA 1
ATOM 1362 C C . PRO A 1 192 ? -16.270 6.752 0.556 1.00 90.81 192 PRO A C 1
ATOM 1364 O O . PRO A 1 192 ? -16.721 6.224 -0.458 1.00 90.81 192 PRO A O 1
ATOM 1367 N N . VAL A 1 193 ? -15.243 6.233 1.223 1.00 94.25 193 VAL A N 1
ATOM 1368 C CA . VAL A 1 193 ? -14.535 4.999 0.880 1.00 94.25 193 VAL A CA 1
ATOM 1369 C C . VAL A 1 193 ? -15.116 3.854 1.705 1.00 94.25 193 VAL A C 1
ATOM 1371 O O . VAL A 1 193 ? -15.278 3.984 2.917 1.00 94.25 193 VAL A O 1
ATOM 1374 N N . ARG A 1 194 ? -15.417 2.723 1.059 1.00 95.38 194 ARG A N 1
ATOM 1375 C CA . ARG A 1 194 ? -15.898 1.516 1.745 1.00 95.38 194 ARG A CA 1
ATOM 1376 C C . ARG A 1 194 ? -14.753 0.550 1.995 1.00 95.38 194 ARG A C 1
ATOM 1378 O O . ARG A 1 194 ? -13.854 0.403 1.166 1.00 95.38 194 ARG A O 1
ATOM 1385 N N . LEU A 1 195 ? -14.803 -0.116 3.141 1.00 96.88 195 LEU A N 1
ATOM 1386 C CA . LEU A 1 195 ? -13.857 -1.154 3.519 1.00 96.88 195 LEU A CA 1
ATOM 1387 C C . LEU A 1 195 ? -14.495 -2.539 3.417 1.00 96.88 195 LEU A C 1
ATOM 1389 O O . LEU A 1 195 ? -15.695 -2.711 3.628 1.00 96.88 195 LEU A O 1
ATOM 1393 N N . ILE A 1 196 ? -13.651 -3.532 3.165 1.00 97.38 196 ILE A N 1
ATOM 1394 C CA . ILE A 1 196 ? -13.948 -4.956 3.279 1.00 97.38 196 ILE A CA 1
ATOM 1395 C C . ILE A 1 196 ? -13.173 -5.464 4.503 1.00 97.38 196 ILE A C 1
ATOM 1397 O O . ILE A 1 196 ? -11.961 -5.682 4.403 1.00 97.38 196 ILE A O 1
ATOM 1401 N N . PRO A 1 197 ? -13.826 -5.602 5.671 1.00 97.06 197 PRO A N 1
ATOM 1402 C CA . PRO A 1 197 ? -13.182 -6.109 6.877 1.00 97.06 197 PRO A CA 1
ATOM 1403 C C . PRO A 1 197 ? -12.715 -7.556 6.723 1.00 97.06 197 PRO A C 1
ATOM 1405 O O . PRO A 1 197 ? -13.343 -8.348 6.021 1.00 97.06 197 PRO A O 1
ATOM 1408 N N . GLY A 1 198 ? -11.641 -7.919 7.421 1.00 96.69 198 GLY A N 1
ATOM 1409 C CA . GLY A 1 198 ? -11.095 -9.275 7.398 1.00 96.69 198 GLY A CA 1
ATOM 1410 C C . GLY A 1 198 ? -10.509 -9.669 6.047 1.00 96.69 198 GLY A C 1
ATOM 1411 O O . GLY A 1 198 ? -10.454 -10.859 5.736 1.00 96.69 198 GLY A O 1
ATOM 1412 N N . ALA A 1 199 ? -10.109 -8.692 5.236 1.00 97.75 199 ALA A N 1
ATOM 1413 C CA . ALA A 1 199 ? -9.528 -8.905 3.923 1.00 97.75 199 ALA A CA 1
ATOM 1414 C C . ALA A 1 199 ? -8.357 -7.953 3.679 1.00 97.75 199 ALA A C 1
ATOM 1416 O O . ALA A 1 199 ? -8.254 -6.902 4.303 1.00 97.75 199 ALA A O 1
ATOM 1417 N N . LEU A 1 200 ? -7.490 -8.313 2.738 1.00 97.25 200 LEU A N 1
ATOM 1418 C CA . LEU A 1 200 ? -6.352 -7.512 2.306 1.00 97.25 200 LEU A CA 1
ATOM 1419 C C . LEU A 1 200 ? -6.343 -7.372 0.787 1.00 97.25 200 LEU A C 1
ATOM 1421 O O . LEU A 1 200 ? -6.660 -8.311 0.059 1.00 97.25 200 LEU A O 1
ATOM 1425 N N . GLU A 1 201 ? -5.942 -6.200 0.307 1.00 96.44 201 GLU A N 1
ATOM 1426 C CA . GLU A 1 201 ? -5.660 -5.985 -1.110 1.00 96.44 201 GLU A CA 1
ATOM 1427 C C . GLU A 1 201 ? -4.241 -6.477 -1.431 1.00 96.44 201 GLU A C 1
ATOM 1429 O O . GLU A 1 201 ? -3.271 -6.006 -0.842 1.00 96.44 201 GLU A O 1
ATOM 1434 N N . GLY A 1 202 ? -4.097 -7.424 -2.355 1.00 94.38 202 GLY A N 1
ATOM 1435 C CA . GLY A 1 202 ? -2.804 -7.883 -2.863 1.00 94.38 202 GLY A CA 1
ATOM 1436 C C . GLY A 1 202 ? -2.162 -6.892 -3.837 1.00 94.38 202 GLY A C 1
ATOM 1437 O O . GLY A 1 202 ? -2.780 -5.912 -4.261 1.00 94.38 202 GLY A O 1
ATOM 1438 N N . ALA A 1 203 ? -0.914 -7.154 -4.228 1.00 94.00 203 ALA A N 1
ATOM 1439 C CA . ALA A 1 203 ? -0.265 -6.366 -5.268 1.00 94.00 203 ALA A CA 1
ATOM 1440 C C . ALA A 1 203 ? -0.995 -6.533 -6.612 1.00 94.00 203 ALA A C 1
ATOM 1442 O O . ALA A 1 203 ? -1.400 -7.636 -6.977 1.00 94.00 203 ALA A O 1
ATOM 1443 N N . ASN A 1 204 ? -1.099 -5.466 -7.406 1.00 92.19 204 ASN A N 1
ATOM 1444 C CA . ASN A 1 204 ? -1.591 -5.553 -8.790 1.00 92.19 204 ASN A CA 1
ATOM 1445 C C . ASN A 1 204 ? -0.476 -5.912 -9.797 1.00 92.19 204 ASN A C 1
ATOM 1447 O O . ASN A 1 204 ? -0.536 -5.542 -10.969 1.00 92.19 204 ASN A O 1
ATOM 1451 N N . VAL A 1 205 ? 0.548 -6.631 -9.333 1.00 90.88 205 VAL A N 1
ATOM 1452 C CA . VAL A 1 205 ? 1.669 -7.115 -10.142 1.00 90.88 205 VAL A CA 1
ATOM 1453 C C . VAL A 1 205 ? 1.518 -8.617 -10.330 1.00 90.88 205 VAL A C 1
ATOM 1455 O O . VAL A 1 205 ? 1.377 -9.357 -9.361 1.00 90.88 205 VAL A O 1
ATOM 1458 N N . ASN A 1 206 ? 1.606 -9.084 -11.575 1.00 88.56 206 ASN A N 1
ATOM 1459 C CA . ASN A 1 206 ? 1.730 -10.509 -11.855 1.00 88.56 206 ASN A CA 1
ATOM 1460 C C . ASN A 1 206 ? 3.225 -10.885 -11.882 1.00 88.56 206 ASN A C 1
ATOM 1462 O O . ASN A 1 206 ? 3.926 -10.450 -12.798 1.00 88.56 206 ASN A O 1
ATOM 1466 N N . PRO A 1 207 ? 3.728 -11.688 -10.926 1.00 88.75 207 PRO A N 1
ATOM 1467 C CA . PRO A 1 207 ? 5.155 -11.992 -10.825 1.00 88.75 207 PRO A CA 1
ATOM 1468 C C . PRO A 1 207 ? 5.681 -12.788 -12.025 1.00 88.75 207 PRO A C 1
ATOM 1470 O O . PRO A 1 207 ? 6.818 -12.583 -12.438 1.00 88.75 207 PRO A O 1
ATOM 1473 N N . VAL A 1 208 ? 4.858 -13.659 -12.620 1.00 89.94 208 VAL A N 1
ATOM 1474 C CA . VAL A 1 208 ? 5.254 -14.457 -13.791 1.00 89.94 208 VAL A CA 1
ATOM 1475 C C . VAL A 1 208 ? 5.449 -13.551 -15.002 1.00 89.94 208 VAL A C 1
ATOM 1477 O O . VAL A 1 208 ? 6.476 -13.635 -15.670 1.00 89.94 208 VAL A O 1
ATOM 1480 N N . LEU A 1 209 ? 4.504 -12.639 -15.251 1.00 87.06 209 LEU A N 1
ATOM 1481 C CA . LEU A 1 209 ? 4.631 -11.669 -16.342 1.00 87.06 209 LEU A CA 1
ATOM 1482 C C . LEU A 1 209 ? 5.788 -10.694 -16.094 1.00 87.06 209 LEU A C 1
ATOM 1484 O O . LEU A 1 209 ? 6.569 -10.445 -17.006 1.00 87.06 209 LEU A O 1
ATOM 1488 N N . ALA A 1 210 ? 5.962 -10.215 -14.859 1.00 87.50 210 ALA A N 1
ATOM 1489 C CA . ALA A 1 210 ? 7.058 -9.316 -14.505 1.00 87.50 210 ALA A CA 1
ATOM 1490 C C . ALA A 1 210 ? 8.443 -9.962 -14.710 1.00 87.50 210 ALA A C 1
ATOM 1492 O O . ALA A 1 210 ? 9.367 -9.292 -15.159 1.00 87.50 210 ALA A O 1
ATOM 1493 N N . LEU A 1 211 ? 8.597 -11.263 -14.435 1.00 90.12 211 LEU A N 1
ATOM 1494 C CA . LEU A 1 211 ? 9.835 -12.000 -14.721 1.00 90.12 211 LEU A CA 1
ATOM 1495 C C . LEU A 1 211 ? 10.126 -12.087 -16.222 1.00 90.12 211 LEU A C 1
ATOM 1497 O O . LEU A 1 211 ? 11.269 -11.893 -16.631 1.00 90.12 211 LEU A O 1
ATOM 1501 N N . VAL A 1 212 ? 9.107 -12.357 -17.042 1.00 89.19 212 VAL A N 1
ATOM 1502 C CA . VAL A 1 212 ? 9.257 -12.389 -18.506 1.00 89.19 212 VAL A CA 1
ATOM 1503 C C . VAL A 1 212 ? 9.648 -11.007 -19.027 1.00 89.19 212 VAL A C 1
ATOM 1505 O O . VAL A 1 212 ? 10.638 -10.881 -19.744 1.00 89.19 212 VAL A O 1
ATOM 1508 N N . GLU A 1 213 ? 8.946 -9.961 -18.587 1.00 86.56 213 GLU A N 1
ATOM 1509 C CA . GLU A 1 213 ? 9.266 -8.577 -18.941 1.00 86.56 213 GLU A CA 1
ATOM 1510 C C . GLU A 1 213 ? 10.684 -8.179 -18.509 1.00 86.56 213 GLU A C 1
ATOM 1512 O O . GLU A 1 213 ? 11.362 -7.454 -19.239 1.00 86.56 213 GLU A O 1
ATOM 1517 N N . LEU A 1 214 ? 11.154 -8.662 -17.353 1.00 88.75 214 LEU A N 1
ATOM 1518 C CA . LEU A 1 214 ? 12.512 -8.422 -16.869 1.00 88.75 214 LEU A CA 1
ATOM 1519 C C . LEU A 1 214 ? 13.546 -9.092 -17.776 1.00 88.75 214 LEU A C 1
ATOM 1521 O O . LEU A 1 214 ? 14.517 -8.449 -18.167 1.00 88.75 214 LEU A O 1
ATOM 1525 N N . ILE A 1 215 ? 13.336 -10.360 -18.140 1.00 89.75 215 ILE A N 1
ATOM 1526 C CA . ILE A 1 215 ? 14.230 -11.103 -19.041 1.00 89.75 215 ILE A CA 1
ATOM 1527 C C . ILE A 1 215 ? 14.304 -10.415 -20.408 1.00 89.75 215 ILE A C 1
ATOM 1529 O O . ILE A 1 215 ? 15.399 -10.222 -20.942 1.00 89.75 215 ILE A O 1
ATOM 1533 N N . ASP A 1 216 ? 13.164 -10.002 -20.959 1.00 86.31 216 ASP A N 1
ATOM 1534 C CA . ASP A 1 216 ? 13.112 -9.289 -22.236 1.00 86.31 216 ASP A CA 1
ATOM 1535 C C . ASP A 1 216 ? 13.823 -7.937 -22.147 1.00 86.31 216 ASP A C 1
ATOM 1537 O O . ASP A 1 216 ? 14.638 -7.591 -23.008 1.00 86.31 216 ASP A O 1
ATOM 1541 N N . ALA A 1 217 ? 13.586 -7.186 -21.071 1.00 85.81 217 ALA A N 1
ATOM 1542 C CA . ALA A 1 217 ? 14.244 -5.911 -20.850 1.00 85.81 217 ALA A CA 1
ATOM 1543 C C . ALA A 1 217 ? 15.767 -6.061 -20.675 1.00 85.81 217 ALA A C 1
ATOM 1545 O O . ALA A 1 217 ? 16.514 -5.218 -21.183 1.00 85.81 217 ALA A O 1
ATOM 1546 N N . LEU A 1 218 ? 16.237 -7.129 -20.021 1.00 88.81 218 LEU A N 1
ATOM 1547 C CA . LEU A 1 218 ? 17.663 -7.425 -19.848 1.00 88.81 218 LEU A CA 1
ATOM 1548 C C . LEU A 1 218 ? 18.318 -7.752 -21.189 1.00 88.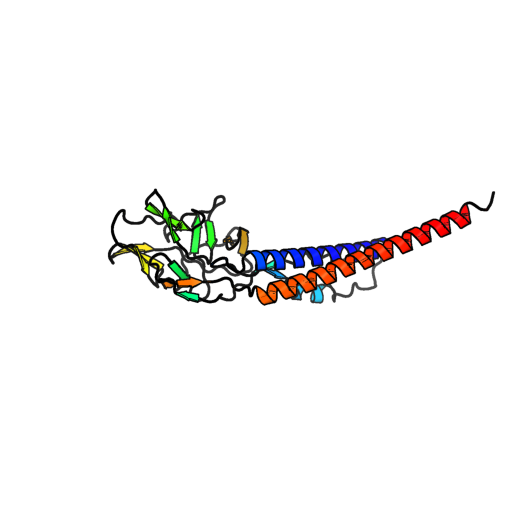81 218 LEU A C 1
ATOM 1550 O O . LEU A 1 218 ? 19.352 -7.178 -21.521 1.00 88.81 218 LEU A O 1
ATOM 1554 N N . ARG A 1 219 ? 17.678 -8.589 -22.014 1.00 89.06 219 ARG A N 1
ATOM 1555 C CA . ARG A 1 219 ? 18.166 -8.914 -23.365 1.00 89.06 219 ARG A CA 1
ATOM 1556 C C . ARG A 1 219 ? 18.290 -7.674 -24.247 1.00 89.06 219 ARG A C 1
ATOM 1558 O O . ARG A 1 219 ? 19.291 -7.518 -24.945 1.00 89.06 219 ARG A O 1
ATOM 1565 N N . ILE A 1 220 ? 17.303 -6.777 -24.199 1.00 83.31 220 ILE A N 1
ATOM 1566 C CA . ILE A 1 220 ? 17.335 -5.504 -24.937 1.00 83.31 220 ILE A CA 1
ATOM 1567 C C . ILE A 1 220 ? 18.467 -4.608 -24.423 1.00 83.31 220 ILE A C 1
ATOM 1569 O O . ILE A 1 220 ? 19.192 -4.018 -25.224 1.00 83.31 220 ILE A O 1
ATOM 1573 N N . TYR A 1 221 ? 18.650 -4.518 -23.104 1.00 84.50 221 TYR A N 1
ATOM 1574 C CA . TYR A 1 221 ? 19.722 -3.727 -22.503 1.00 84.50 221 TYR A CA 1
ATOM 1575 C C . TYR A 1 221 ? 21.112 -4.256 -22.885 1.00 84.50 221 TYR A C 1
ATOM 1577 O O . TYR A 1 221 ? 21.969 -3.484 -23.315 1.00 84.50 221 TYR A O 1
ATOM 1585 N N . GLU A 1 222 ? 21.324 -5.571 -22.829 1.00 87.44 222 GLU A N 1
ATOM 1586 C CA . GLU A 1 222 ? 22.567 -6.206 -23.273 1.00 87.44 222 GLU A CA 1
ATOM 1587 C C . GLU A 1 222 ? 22.834 -5.986 -24.767 1.00 87.44 222 GLU A C 1
ATOM 1589 O O . GLU A 1 222 ? 23.970 -5.710 -25.159 1.00 87.44 222 GLU A O 1
ATOM 1594 N N . ALA A 1 223 ? 21.804 -6.093 -25.612 1.00 85.88 223 ALA A N 1
ATOM 1595 C CA . ALA A 1 223 ? 21.919 -5.821 -27.041 1.00 85.88 223 ALA A CA 1
ATOM 1596 C C . ALA A 1 223 ? 22.296 -4.353 -27.303 1.00 85.88 223 ALA A C 1
ATOM 1598 O O . ALA A 1 223 ? 23.206 -4.090 -28.091 1.00 85.88 223 ALA A O 1
ATOM 1599 N N . ALA A 1 224 ? 21.676 -3.406 -26.589 1.00 81.12 224 ALA A N 1
ATOM 1600 C CA . ALA A 1 224 ? 22.016 -1.987 -26.664 1.00 81.12 224 ALA A CA 1
ATOM 1601 C C . ALA A 1 224 ? 23.467 -1.721 -26.226 1.00 81.12 224 ALA A C 1
ATOM 1603 O O . ALA A 1 224 ? 24.197 -1.016 -26.920 1.00 81.12 224 ALA A O 1
ATOM 1604 N N . GLN A 1 225 ? 23.932 -2.347 -25.139 1.00 86.12 225 GLN A N 1
ATOM 1605 C CA . GLN A 1 225 ? 25.330 -2.257 -24.703 1.00 86.12 225 GLN A CA 1
ATOM 1606 C C . GLN A 1 225 ? 26.312 -2.809 -25.746 1.00 86.12 225 GLN A C 1
ATOM 1608 O O . GLN A 1 225 ? 27.384 -2.240 -25.949 1.00 86.12 225 GLN A O 1
ATOM 1613 N N . ARG A 1 226 ? 25.982 -3.926 -26.409 1.00 85.81 226 ARG A N 1
ATOM 1614 C CA . ARG A 1 226 ? 26.807 -4.475 -27.502 1.00 85.81 226 ARG A CA 1
ATOM 1615 C C . ARG A 1 226 ? 26.863 -3.515 -28.692 1.00 85.81 226 ARG A C 1
ATOM 1617 O O . ARG A 1 226 ? 27.948 -3.296 -29.215 1.00 85.81 226 ARG A O 1
ATOM 1624 N N . ALA A 1 227 ? 25.737 -2.907 -29.066 1.00 82.94 227 ALA A N 1
ATOM 1625 C CA . ALA A 1 227 ? 25.686 -1.932 -30.152 1.00 82.94 227 ALA A CA 1
ATOM 1626 C C . ALA A 1 227 ? 26.541 -0.687 -29.858 1.00 82.94 227 ALA A C 1
ATOM 1628 O O . ALA A 1 227 ? 27.287 -0.248 -30.729 1.00 82.94 227 ALA A O 1
ATOM 1629 N N . VAL A 1 228 ? 26.495 -0.156 -28.629 1.00 82.62 228 VAL A N 1
ATOM 1630 C CA . VAL A 1 228 ? 27.343 0.980 -28.222 1.00 82.62 228 VAL A CA 1
ATOM 1631 C C . VAL A 1 228 ? 28.825 0.619 -28.278 1.00 82.62 228 VAL A C 1
ATOM 1633 O O . VAL A 1 228 ? 29.593 1.344 -28.900 1.00 82.62 228 VAL A O 1
ATOM 1636 N N . ARG A 1 229 ? 29.222 -0.542 -27.740 1.00 84.50 229 ARG A N 1
ATOM 1637 C CA . ARG A 1 229 ? 30.613 -1.020 -27.846 1.00 84.50 229 ARG A CA 1
ATOM 1638 C C . ARG A 1 229 ? 31.079 -1.144 -29.299 1.00 84.50 229 ARG A C 1
ATOM 1640 O O . ARG A 1 229 ? 32.177 -0.721 -29.627 1.00 84.50 229 ARG A O 1
ATOM 1647 N N . GLN A 1 230 ? 30.228 -1.656 -30.188 1.00 85.69 230 GLN A N 1
ATOM 1648 C CA . GLN A 1 230 ? 30.554 -1.770 -31.610 1.00 85.69 230 GLN A CA 1
ATOM 1649 C C . GLN A 1 230 ? 30.724 -0.399 -32.285 1.00 85.69 230 GLN A C 1
ATOM 1651 O O . GLN A 1 230 ? 31.597 -0.243 -33.143 1.00 85.69 230 GLN A O 1
ATOM 1656 N N . ILE A 1 231 ? 29.910 0.597 -31.918 1.00 80.75 231 ILE A N 1
ATOM 1657 C CA . ILE A 1 231 ? 30.082 1.980 -32.385 1.00 80.75 231 ILE A CA 1
ATOM 1658 C C . ILE A 1 231 ? 31.446 2.507 -31.930 1.00 80.75 231 ILE A C 1
ATOM 1660 O O . ILE A 1 231 ? 32.194 3.018 -32.763 1.00 80.75 231 ILE A O 1
ATOM 1664 N N . ASP A 1 232 ? 31.802 2.309 -30.662 1.00 82.00 232 ASP A N 1
ATOM 1665 C CA . ASP A 1 232 ? 33.077 2.764 -30.095 1.00 82.00 232 ASP A CA 1
ATOM 1666 C C . ASP A 1 232 ? 34.280 2.109 -30.767 1.00 82.00 232 ASP A C 1
ATOM 1668 O O . ASP A 1 232 ? 35.212 2.804 -31.172 1.00 82.00 232 ASP A O 1
ATOM 1672 N N . ASP A 1 233 ? 34.224 0.800 -31.003 1.00 85.88 233 ASP A N 1
ATOM 1673 C CA . ASP A 1 233 ? 35.270 0.069 -31.722 1.00 85.88 233 ASP A CA 1
ATOM 1674 C C . ASP A 1 233 ? 35.430 0.561 -33.168 1.00 85.88 233 ASP A C 1
ATOM 1676 O O . ASP A 1 233 ? 36.524 0.532 -33.739 1.00 85.88 233 ASP A O 1
ATOM 1680 N N . THR A 1 234 ? 34.335 0.980 -33.806 1.00 83.88 234 THR A N 1
ATOM 1681 C CA . THR A 1 234 ? 34.355 1.494 -35.185 1.00 83.88 234 THR A CA 1
ATOM 1682 C C . THR A 1 234 ? 34.907 2.920 -35.229 1.00 83.88 234 THR A C 1
ATOM 1684 O O . THR A 1 234 ? 35.712 3.238 -36.104 1.00 83.88 234 THR A O 1
ATOM 1687 N N . VAL A 1 235 ? 34.545 3.761 -34.255 1.00 79.75 235 VAL A N 1
ATOM 1688 C CA . VAL A 1 235 ? 35.096 5.115 -34.089 1.00 79.75 235 VAL A CA 1
ATOM 1689 C C . VAL A 1 235 ? 36.589 5.058 -33.761 1.00 79.75 235 VAL A C 1
ATOM 1691 O O . VAL A 1 235 ? 37.369 5.782 -34.377 1.00 79.75 235 VAL A O 1
ATOM 1694 N N . GLY A 1 236 ? 37.007 4.170 -32.857 1.00 83.69 236 GLY A N 1
ATOM 1695 C CA . GLY A 1 236 ? 38.413 3.986 -32.494 1.00 83.69 236 GLY A CA 1
ATOM 1696 C C . GLY A 1 236 ? 39.279 3.602 -33.695 1.00 83.69 236 GLY A C 1
ATOM 1697 O O . GLY A 1 236 ? 40.335 4.197 -33.910 1.00 83.69 236 GLY A O 1
ATOM 1698 N N . ARG A 1 237 ? 38.794 2.679 -34.539 1.00 84.31 237 ARG A N 1
ATOM 1699 C CA . ARG A 1 237 ? 39.464 2.311 -35.797 1.00 84.31 237 ARG A CA 1
ATOM 1700 C C . ARG A 1 237 ? 39.548 3.478 -36.782 1.00 84.31 237 ARG A C 1
ATOM 1702 O O . ARG A 1 237 ? 40.627 3.741 -37.299 1.00 84.31 237 ARG A O 1
ATOM 1709 N N . ALA A 1 238 ? 38.462 4.227 -36.977 1.00 78.19 238 ALA A N 1
ATOM 1710 C CA . ALA A 1 238 ? 38.462 5.388 -37.870 1.00 78.19 238 ALA A CA 1
ATOM 1711 C C . ALA A 1 238 ? 39.465 6.477 -37.436 1.00 78.19 238 ALA A C 1
ATOM 1713 O O . ALA A 1 238 ? 40.137 7.067 -38.279 1.00 78.19 238 ALA A O 1
ATOM 1714 N N . ILE A 1 239 ? 39.604 6.725 -36.127 1.00 77.62 239 ILE A N 1
ATOM 1715 C CA . ILE A 1 239 ? 40.596 7.671 -35.586 1.00 77.62 239 ILE A CA 1
ATOM 1716 C C . ILE A 1 239 ? 42.020 7.169 -35.845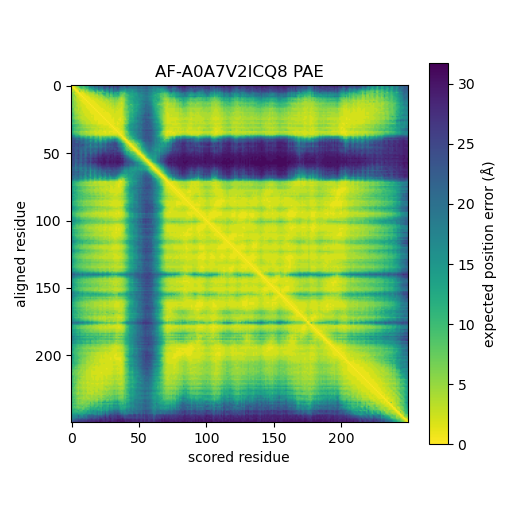 1.00 77.62 239 ILE A C 1
ATOM 1718 O O . ILE A 1 239 ? 42.871 7.936 -36.300 1.00 77.62 239 ILE A O 1
ATOM 1722 N N . HIS A 1 240 ? 42.276 5.888 -35.575 1.00 77.94 240 HIS A N 1
ATOM 1723 C CA . HIS A 1 240 ? 43.583 5.274 -35.796 1.00 77.94 240 HIS A CA 1
ATOM 1724 C C . HIS A 1 240 ? 44.001 5.330 -37.275 1.00 77.94 240 HIS A C 1
ATOM 1726 O O . HIS A 1 240 ? 45.137 5.692 -37.586 1.00 77.94 240 HIS A O 1
ATOM 1732 N N . ASP A 1 241 ? 43.077 5.046 -38.194 1.00 79.81 241 ASP A N 1
ATOM 1733 C CA . ASP A 1 241 ? 43.348 5.054 -39.633 1.00 79.81 241 ASP A CA 1
ATOM 1734 C C . ASP A 1 241 ? 43.652 6.466 -40.166 1.00 79.81 241 ASP A C 1
ATOM 1736 O O . ASP A 1 241 ? 44.568 6.627 -40.975 1.00 79.81 241 ASP A O 1
ATOM 1740 N N . VAL A 1 242 ? 42.977 7.508 -39.662 1.00 73.50 242 VAL A N 1
ATOM 1741 C CA . VAL A 1 242 ? 43.306 8.910 -39.991 1.00 73.50 242 VAL A CA 1
ATOM 1742 C C . VAL A 1 242 ? 44.668 9.317 -39.422 1.00 73.50 242 VAL A C 1
ATOM 1744 O O . VAL A 1 242 ? 45.454 9.950 -40.125 1.00 73.50 242 VAL A O 1
ATOM 1747 N N . GLY A 1 243 ? 44.988 8.923 -38.185 1.00 70.44 243 GLY A N 1
ATOM 1748 C CA . GLY A 1 243 ? 46.290 9.208 -37.567 1.00 70.44 243 GLY A CA 1
ATOM 1749 C C . GLY A 1 243 ? 47.469 8.564 -38.306 1.00 70.44 243 GLY A C 1
ATOM 1750 O O . GLY A 1 243 ? 48.563 9.125 -38.353 1.00 70.44 243 GLY A O 1
ATOM 1751 N N . ARG A 1 244 ? 47.249 7.412 -38.948 1.00 70.25 244 ARG A N 1
ATOM 1752 C CA . ARG A 1 244 ? 48.277 6.724 -39.742 1.00 70.25 244 ARG A CA 1
ATOM 1753 C C . ARG A 1 244 ? 48.554 7.401 -41.088 1.00 70.25 244 ARG A C 1
ATOM 1755 O O . ARG A 1 244 ? 49.672 7.313 -41.585 1.00 70.25 244 ARG A O 1
ATOM 1762 N N . LEU A 1 245 ? 47.560 8.072 -41.672 1.00 59.84 245 LEU A N 1
ATOM 1763 C CA . LEU A 1 245 ? 47.698 8.791 -42.945 1.00 59.84 245 LEU A CA 1
ATOM 1764 C C . LEU A 1 245 ? 48.446 10.125 -42.794 1.00 59.84 245 LEU A C 1
ATOM 1766 O O . LEU A 1 245 ? 49.095 10.559 -43.740 1.00 59.84 245 LEU A O 1
ATOM 1770 N N . THR A 1 246 ? 48.398 10.759 -41.620 1.00 56.44 246 THR A N 1
ATOM 1771 C CA . THR A 1 246 ? 49.083 12.038 -41.353 1.00 56.44 246 THR A CA 1
ATOM 1772 C C . THR A 1 246 ? 50.498 11.881 -40.786 1.00 56.44 246 THR A C 1
ATOM 1774 O O . THR A 1 246 ? 51.296 12.805 -40.900 1.00 56.44 246 THR A O 1
ATOM 1777 N N . GLY A 1 247 ? 50.845 10.720 -40.216 1.00 54.31 247 GLY A N 1
ATOM 1778 C CA . GLY A 1 247 ? 52.189 10.422 -39.693 1.00 54.31 247 GLY A CA 1
ATOM 1779 C C . GLY A 1 247 ? 53.188 9.844 -40.708 1.00 54.31 247 GLY A C 1
ATOM 1780 O O . GLY A 1 247 ? 54.324 9.565 -40.338 1.00 54.31 247 GLY A O 1
ATOM 1781 N N . GLY A 1 248 ? 52.778 9.628 -41.964 1.00 48.56 248 GLY A N 1
ATOM 1782 C CA . GLY A 1 248 ? 53.588 8.988 -43.014 1.00 48.56 248 GLY A CA 1
ATOM 1783 C C . GLY A 1 248 ? 54.261 9.934 -44.018 1.00 48.56 248 GLY A C 1
ATOM 1784 O O . GLY A 1 248 ? 54.796 9.453 -45.012 1.00 48.56 248 GLY A O 1
ATOM 1785 N N . SER A 1 249 ? 54.218 11.253 -43.806 1.00 49.06 249 SER A N 1
ATOM 1786 C CA . SER A 1 249 ? 54.824 12.255 -44.698 1.00 49.06 249 SER A CA 1
ATOM 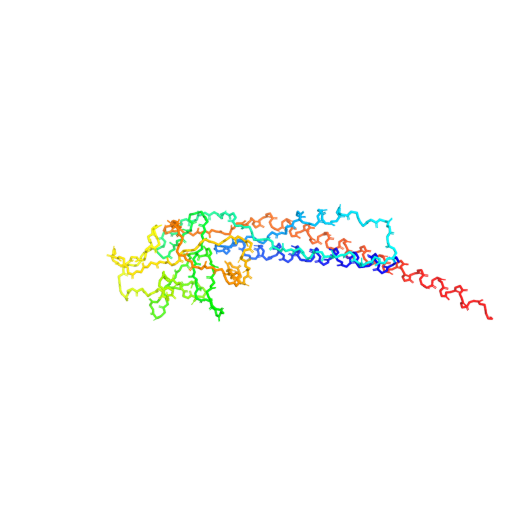1787 C C . SER A 1 249 ? 55.844 13.140 -43.970 1.00 49.06 249 SER A C 1
ATOM 1789 O O . SER A 1 249 ? 55.639 14.349 -43.837 1.00 49.06 249 SER A O 1
ATOM 1791 N N . ALA A 1 250 ? 56.926 12.528 -43.488 1.00 41.91 250 ALA A N 1
ATOM 1792 C CA . ALA A 1 250 ? 58.159 13.203 -43.086 1.00 41.91 250 ALA A CA 1
ATOM 1793 C C . ALA A 1 250 ? 59.354 12.478 -43.713 1.00 41.91 250 ALA A C 1
ATOM 1795 O O . ALA A 1 250 ? 59.333 11.225 -43.706 1.00 41.91 250 ALA A O 1
#

pLDDT: mean 82.02, std 18.79, range [32.81, 97.81]